Protein AF-A0A1I7UGW9-F1 (afdb_monomer_lite)

InterPro domains:
  IPR005020 Protein LIN-8 [PF03353] (40-194)
  IPR005020 Protein LIN-8 [PTHR32020] (13-147)

Radius of gyration: 26.79 Å; chains: 1; bounding box: 65×35×104 Å

Foldseek 3Di:
DDDDPDPDPPLLCPAQDDFAAQADADDLVRLVVPPDADVVCLLDPNLLSNLLLLCLVVLVQVDPDDDPVNVVVLSVSQRSSCSRPVDGHDSVSSNVSVLVVLLVLLVLLLVQVVVCVVPPDDDPPSVSCSVPSNVNSCVSVVVVLCVVDVVSNVVSVPPPVSVVPPDDDDDPPPPPPPPPPPDDDDDDDPPPVPPPPPDPDQLCVVLVPPDDDDPVRVVVSVVSNLVVLCVVFVVCNVVSVVVVVVLVVQLVVDPDPVSNSVSVVVSVVVVVVCCVRVNDDD

Sequence (282 aa):
MIGTIKGEKTEDDRPATPLPPAIHQISLRDYSRYRIPNPEVAKNLKIKKVVLGVMAKYPELWENHNGEEYMKKWREVGLEVYARTGVVVDVPTLRRMFGTAKGAMKQRLKAFLHRQESHNTLPRPGRAFVDWDLYPHFKWSIEHLAKSNPKWWQLVAVNEDDEDCIFEGAVDPGLVIDEEVPEAGYYEEIVEEAQEEEIPPEPWDKLHEDRDFSPEELLEIIRESTIALFQRNPHHAREIQETLCTVFTKIREADSIDDTHKLFGDWIREEEIRERIFGTRR

pLDDT: mean 72.48, std 16.99, range [32.78, 95.19]

Secondary structure (DSSP, 8-state):
----------TT--PPPPPPP------HHHHTT-----HHHHH-HHHHHHHHHHHTT-GGGTS---SHHHHHHHHHHHHHHHHHHS----HHHHHHHHHHHHHHHHHHHHHHHHHHHTS-S---THHHHTT-TTHHHHHHHHHHHHHH-TTHHHHHHS--GGGG---SS---TT------------------------PPPPGGGGGGSSSPPPHHHHHHHHHHHHHHHHHH-GGGHHHHHHHHHHHHHHHHH-SSHHHHHHHHHHHHH-HHHHHHHH----

Organism: NCBI:txid1561998

Structure (mmCIF, N/CA/C/O backbone):
data_AF-A0A1I7UGW9-F1
#
_entry.id   AF-A0A1I7UGW9-F1
#
loop_
_atom_site.group_PDB
_atom_site.id
_atom_site.type_symbol
_atom_site.label_atom_id
_atom_site.label_alt_id
_atom_site.label_comp_id
_atom_site.label_asym_id
_atom_site.label_entity_id
_atom_site.label_seq_id
_atom_site.pdbx_PDB_ins_code
_atom_site.Cartn_x
_atom_site.Cartn_y
_atom_site.Cartn_z
_atom_site.occupancy
_atom_site.B_iso_or_equiv
_atom_site.auth_seq_id
_atom_site.auth_comp_id
_atom_site.auth_asym_id
_atom_site.auth_atom_id
_atom_site.pdbx_PDB_model_num
ATOM 1 N N . MET A 1 1 ? 3.671 10.967 -54.296 1.00 35.97 1 MET A N 1
ATOM 2 C CA . MET A 1 1 ? 3.305 9.733 -53.569 1.00 35.97 1 MET A CA 1
ATOM 3 C C . MET A 1 1 ? 3.745 9.914 -52.128 1.00 35.97 1 MET A C 1
ATOM 5 O O . MET A 1 1 ? 4.941 9.932 -51.878 1.00 35.97 1 MET A O 1
ATOM 9 N N . ILE A 1 2 ? 2.809 10.176 -51.216 1.00 34.81 2 ILE A N 1
ATOM 10 C CA . ILE A 1 2 ? 3.099 10.337 -49.785 1.00 34.81 2 ILE A CA 1
ATOM 11 C C . ILE A 1 2 ? 3.012 8.938 -49.180 1.00 34.81 2 ILE A C 1
ATOM 13 O O . ILE A 1 2 ? 1.935 8.347 -49.145 1.00 34.81 2 ILE A O 1
ATOM 17 N N . GLY A 1 3 ? 4.162 8.380 -48.807 1.00 33.41 3 GLY A N 1
ATOM 18 C CA . GLY A 1 3 ? 4.249 7.063 -48.189 1.00 33.41 3 GLY A CA 1
ATOM 19 C C . GLY A 1 3 ? 3.575 7.079 -46.823 1.00 33.41 3 GLY A C 1
ATOM 20 O O . GLY A 1 3 ? 4.019 7.768 -45.910 1.00 33.41 3 GLY A O 1
ATOM 21 N N . THR A 1 4 ? 2.489 6.323 -46.693 1.00 32.78 4 THR A N 1
ATOM 22 C CA . THR A 1 4 ? 1.849 6.013 -45.417 1.00 32.78 4 THR A CA 1
ATOM 23 C C . THR A 1 4 ? 2.827 5.198 -44.575 1.00 32.78 4 THR A C 1
ATOM 25 O O . THR A 1 4 ? 3.017 4.006 -44.815 1.00 32.78 4 THR A O 1
ATOM 28 N N . ILE A 1 5 ? 3.462 5.839 -43.593 1.00 38.31 5 ILE A N 1
ATOM 29 C CA . ILE A 1 5 ? 4.215 5.150 -42.545 1.00 38.31 5 ILE A CA 1
ATOM 30 C C . ILE A 1 5 ? 3.175 4.386 -41.720 1.00 38.31 5 ILE A C 1
ATOM 32 O O . ILE A 1 5 ? 2.451 4.967 -40.913 1.00 38.31 5 ILE A O 1
ATOM 36 N N . LYS A 1 6 ? 3.033 3.085 -41.991 1.00 40.75 6 LYS A N 1
ATOM 37 C CA . LYS A 1 6 ? 2.279 2.174 -41.129 1.00 40.75 6 LYS A CA 1
ATOM 38 C C . LYS A 1 6 ? 2.943 2.217 -39.758 1.00 40.75 6 LYS A C 1
ATOM 40 O O . LYS A 1 6 ? 4.098 1.827 -39.635 1.00 40.75 6 LYS A O 1
ATOM 45 N N . GLY A 1 7 ? 2.211 2.717 -38.764 1.00 39.00 7 GLY A N 1
ATOM 46 C CA . GLY A 1 7 ? 2.609 2.651 -37.366 1.00 39.00 7 GLY A CA 1
ATOM 47 C C . GLY A 1 7 ? 2.887 1.201 -37.002 1.00 39.00 7 GLY A C 1
ATOM 48 O O . GLY A 1 7 ? 1.979 0.369 -36.974 1.00 39.00 7 GLY A O 1
ATOM 49 N N . GLU A 1 8 ? 4.161 0.902 -36.798 1.00 39.38 8 GLU A N 1
ATOM 50 C CA . GLU A 1 8 ? 4.620 -0.321 -36.168 1.00 39.38 8 GLU A CA 1
ATOM 51 C C . GLU A 1 8 ? 3.908 -0.397 -34.813 1.00 39.38 8 GLU A C 1
ATOM 53 O O . GLU A 1 8 ? 4.069 0.493 -33.975 1.00 39.38 8 GLU A O 1
ATOM 58 N N . LYS A 1 9 ? 3.043 -1.402 -34.620 1.00 43.59 9 LYS A N 1
ATOM 59 C CA . LYS A 1 9 ? 2.490 -1.704 -33.298 1.00 43.59 9 LYS A CA 1
ATOM 60 C C . LYS A 1 9 ? 3.677 -2.081 -32.429 1.00 43.59 9 LYS A C 1
ATOM 62 O O . LYS A 1 9 ? 4.176 -3.198 -32.513 1.00 43.59 9 LYS A O 1
ATOM 67 N N . THR A 1 10 ? 4.152 -1.127 -31.644 1.00 47.88 10 THR A N 1
ATOM 68 C CA . THR A 1 10 ? 5.156 -1.379 -30.627 1.00 47.88 10 THR A CA 1
ATOM 69 C C . THR A 1 10 ? 4.596 -2.432 -29.685 1.00 47.88 10 THR A C 1
ATOM 71 O O . THR A 1 10 ? 3.503 -2.275 -29.147 1.00 47.88 10 THR A O 1
ATOM 74 N N . GLU A 1 11 ? 5.362 -3.497 -29.488 1.00 48.91 11 GLU A N 1
ATOM 75 C CA . GLU A 1 11 ? 5.125 -4.662 -28.618 1.00 48.91 11 GLU A CA 1
ATOM 76 C C . GLU A 1 11 ? 4.855 -4.301 -27.133 1.00 48.91 11 GLU A C 1
ATOM 78 O O . GLU A 1 11 ? 4.604 -5.161 -26.294 1.00 48.91 11 GLU A O 1
ATOM 83 N N . ASP A 1 12 ? 4.851 -3.000 -26.839 1.00 54.97 12 ASP A N 1
ATOM 84 C CA . ASP A 1 12 ? 4.804 -2.335 -25.542 1.00 54.97 12 ASP A CA 1
ATOM 85 C C . ASP A 1 12 ? 3.394 -1.914 -25.077 1.00 54.97 12 ASP A C 1
ATOM 87 O O . ASP A 1 12 ? 3.208 -1.316 -24.015 1.00 54.97 12 ASP A O 1
ATOM 91 N N . ASP A 1 13 ? 2.373 -2.212 -25.880 1.00 61.62 13 ASP A N 1
ATOM 92 C CA . ASP A 1 13 ? 0.978 -1.825 -25.638 1.00 61.62 13 ASP A CA 1
ATOM 93 C C . ASP A 1 13 ? 0.125 -2.992 -25.127 1.00 61.62 13 ASP A C 1
ATOM 95 O O . ASP A 1 13 ? -1.021 -3.169 -25.545 1.00 61.62 13 ASP A O 1
ATOM 99 N N . ARG A 1 14 ? 0.645 -3.808 -24.199 1.00 68.50 14 ARG A N 1
ATOM 100 C CA . ARG A 1 14 ? -0.237 -4.744 -23.485 1.00 68.50 14 ARG A CA 1
ATOM 101 C C . ARG A 1 14 ? -1.238 -3.924 -22.664 1.00 68.50 14 ARG A C 1
ATOM 103 O O . ARG A 1 14 ? -0.818 -3.223 -21.739 1.00 68.50 14 ARG A O 1
ATOM 110 N N . PRO A 1 15 ? -2.546 -3.970 -22.977 1.00 72.19 15 PRO A N 1
ATOM 111 C CA . PRO A 1 15 ? -3.522 -3.232 -22.197 1.00 72.19 15 PRO A CA 1
ATOM 112 C C . PRO A 1 15 ? -3.583 -3.819 -20.787 1.00 72.19 15 PRO A C 1
ATOM 114 O O . PRO A 1 15 ? -3.416 -5.027 -20.593 1.00 72.19 15 PRO A O 1
ATOM 117 N N . ALA A 1 16 ? -3.850 -2.965 -19.798 1.00 78.62 16 ALA A N 1
ATOM 118 C CA . ALA A 1 16 ? -4.147 -3.440 -18.456 1.00 78.62 16 ALA A CA 1
ATOM 119 C C . ALA A 1 16 ? -5.295 -4.448 -18.504 1.00 78.62 16 ALA A C 1
ATOM 121 O O . ALA A 1 16 ? -6.248 -4.286 -19.273 1.00 78.62 16 ALA A O 1
ATOM 122 N N . THR A 1 17 ? -5.198 -5.498 -17.683 1.00 79.81 17 THR A N 1
ATOM 123 C CA . THR A 1 17 ? -6.285 -6.476 -17.593 1.00 79.81 17 THR A CA 1
ATOM 124 C C . THR A 1 17 ? -7.555 -5.724 -17.187 1.00 79.81 17 THR A C 1
ATOM 126 O O . THR A 1 17 ? -7.512 -4.979 -16.200 1.00 79.81 17 THR A O 1
ATOM 129 N N . PRO A 1 18 ? -8.669 -5.867 -17.930 1.00 86.12 18 PRO A N 1
ATOM 130 C CA . PRO A 1 18 ? -9.894 -5.158 -17.606 1.00 86.12 18 PRO A CA 1
ATOM 131 C C . PRO A 1 18 ? -10.351 -5.537 -16.200 1.00 86.12 18 PRO A C 1
ATOM 133 O O . PRO A 1 18 ? -10.291 -6.701 -15.797 1.00 86.12 18 PRO A O 1
ATOM 136 N N . LEU A 1 19 ? -10.798 -4.538 -15.441 1.00 87.25 19 LEU A N 1
ATOM 137 C CA . LEU A 1 19 ? -11.281 -4.770 -14.089 1.00 87.25 19 LEU A CA 1
ATOM 138 C C . LEU A 1 19 ? -12.538 -5.660 -14.123 1.00 87.25 19 LEU A C 1
ATOM 140 O O . LEU A 1 19 ? -13.436 -5.393 -14.928 1.00 87.25 19 LEU A O 1
ATOM 144 N N . PRO A 1 20 ? -12.659 -6.655 -13.223 1.00 88.00 20 PRO A N 1
ATOM 145 C CA . PRO A 1 20 ? -13.883 -7.435 -13.075 1.00 88.00 20 PRO A CA 1
ATOM 146 C C . PRO A 1 20 ? -15.086 -6.524 -12.792 1.00 88.00 20 PRO A C 1
ATOM 148 O O . PRO A 1 20 ? -14.904 -5.462 -12.182 1.00 88.00 20 PRO A O 1
ATOM 151 N N . PRO A 1 21 ? -16.308 -6.901 -13.201 1.00 90.06 21 PRO A N 1
ATOM 152 C CA . PRO A 1 21 ? -17.503 -6.121 -12.900 1.00 90.06 21 PRO A CA 1
ATOM 153 C C . PRO A 1 21 ? -17.732 -6.023 -11.386 1.00 90.06 21 PRO A C 1
ATOM 155 O O . PRO A 1 21 ? -17.448 -6.955 -10.638 1.00 90.06 21 PRO A O 1
ATOM 158 N N . ALA A 1 22 ? -18.256 -4.882 -10.937 1.00 92.12 22 ALA A N 1
ATOM 159 C CA . ALA A 1 22 ? -18.640 -4.685 -9.545 1.00 92.12 22 ALA A CA 1
ATOM 160 C C . ALA A 1 22 ? -19.987 -5.381 -9.286 1.00 92.12 22 ALA A C 1
ATOM 162 O O . ALA A 1 22 ? -21.034 -4.854 -9.655 1.00 92.12 22 ALA A O 1
ATOM 163 N N . ILE A 1 23 ? -19.949 -6.581 -8.708 1.00 94.19 23 ILE A N 1
ATOM 164 C CA . ILE A 1 23 ? -21.124 -7.438 -8.473 1.00 94.19 23 ILE A CA 1
ATOM 165 C C . ILE A 1 23 ? -21.432 -7.641 -6.986 1.00 94.19 23 ILE A C 1
ATOM 167 O O . ILE A 1 23 ? -22.541 -8.039 -6.636 1.00 94.19 23 ILE A O 1
ATOM 171 N N . HIS A 1 24 ? -20.471 -7.361 -6.107 1.00 92.56 24 HIS A N 1
ATOM 172 C CA . HIS A 1 24 ? -20.634 -7.471 -4.663 1.00 92.56 24 HIS A CA 1
ATOM 173 C C . HIS A 1 24 ? -20.969 -6.108 -4.051 1.00 92.56 24 HIS A C 1
ATOM 175 O O . HIS A 1 24 ? -20.574 -5.062 -4.566 1.00 92.56 24 HIS A O 1
ATOM 181 N N . GLN A 1 25 ? -21.688 -6.114 -2.928 1.00 89.81 25 GLN A N 1
ATOM 182 C CA . GLN A 1 25 ? -22.036 -4.906 -2.184 1.00 89.81 25 GLN A CA 1
ATOM 183 C C . GLN A 1 25 ? -21.714 -5.099 -0.707 1.00 89.81 25 GLN A C 1
ATOM 185 O O . GLN A 1 25 ? -22.036 -6.130 -0.122 1.00 89.81 25 GLN A O 1
ATOM 190 N N . ILE A 1 26 ? -21.086 -4.092 -0.107 1.00 90.06 26 ILE A N 1
ATOM 191 C CA . ILE A 1 26 ? -20.828 -4.027 1.328 1.00 90.06 26 ILE A CA 1
ATOM 192 C C . ILE A 1 26 ? -20.960 -2.577 1.778 1.00 90.06 26 ILE A C 1
ATOM 194 O O . ILE A 1 26 ? -20.568 -1.655 1.060 1.00 90.06 26 ILE A O 1
ATOM 198 N N . SER A 1 27 ? -21.531 -2.358 2.961 1.00 88.81 27 SER A N 1
ATOM 199 C CA . SER A 1 27 ? -21.568 -1.019 3.542 1.00 88.81 27 SER A CA 1
ATOM 200 C C . SER A 1 27 ? -20.183 -0.638 4.078 1.00 88.81 27 SER A C 1
ATOM 202 O O . SER A 1 27 ? -19.427 -1.496 4.537 1.00 88.81 27 SER A O 1
ATOM 204 N N . LEU A 1 28 ? -19.849 0.658 4.100 1.00 85.62 28 LEU A N 1
ATOM 205 C CA . LEU A 1 28 ? -18.601 1.135 4.718 1.00 85.62 28 LEU A CA 1
ATOM 206 C C . LEU A 1 28 ? -18.491 0.709 6.192 1.00 85.62 28 LEU A C 1
ATOM 208 O O . LEU A 1 28 ? -17.400 0.406 6.682 1.00 85.62 28 LEU A O 1
ATOM 212 N N . ARG A 1 29 ? -19.632 0.666 6.892 1.00 86.69 29 ARG A N 1
ATOM 213 C CA . ARG A 1 29 ? -19.722 0.222 8.285 1.00 86.69 29 ARG A CA 1
ATOM 214 C C . ARG A 1 29 ? -19.320 -1.242 8.424 1.00 86.69 29 ARG A C 1
ATOM 216 O O . ARG A 1 29 ? -18.558 -1.563 9.330 1.00 86.69 29 ARG A O 1
ATOM 223 N N . ASP A 1 30 ? -19.810 -2.106 7.540 1.00 87.19 30 ASP A N 1
ATOM 224 C CA . ASP A 1 30 ? -19.499 -3.534 7.580 1.00 87.19 30 ASP A CA 1
ATOM 225 C C . ASP A 1 30 ? -18.069 -3.796 7.124 1.00 87.19 30 ASP A C 1
ATOM 227 O O . ASP A 1 30 ? -17.340 -4.486 7.825 1.00 87.19 30 ASP A O 1
ATOM 231 N N . TYR A 1 31 ? -17.611 -3.146 6.051 1.00 86.50 31 TYR A N 1
ATOM 232 C CA . TYR A 1 31 ? -16.212 -3.191 5.620 1.00 86.50 31 TYR A CA 1
ATOM 233 C C . TYR A 1 31 ? -15.249 -2.819 6.760 1.00 86.50 31 TYR A C 1
ATOM 235 O O . TYR A 1 31 ? -14.278 -3.524 7.012 1.00 86.50 31 TYR A O 1
ATOM 243 N N . SER A 1 32 ? -15.565 -1.771 7.527 1.00 81.81 32 SER A N 1
ATOM 244 C CA . SER A 1 32 ? -14.731 -1.326 8.655 1.00 81.81 32 SER A CA 1
ATOM 245 C C . SER A 1 32 ? -14.672 -2.319 9.823 1.00 81.81 32 SER A C 1
ATOM 247 O O . SER A 1 32 ? -13.768 -2.217 10.653 1.00 81.81 32 SER A O 1
ATOM 249 N N . ARG A 1 33 ? -15.624 -3.259 9.917 1.00 85.25 33 ARG A N 1
ATOM 250 C CA . ARG A 1 33 ? -15.639 -4.327 10.932 1.00 85.25 33 ARG A CA 1
ATOM 251 C C . ARG A 1 33 ? -14.750 -5.506 10.545 1.00 85.25 33 ARG A C 1
ATOM 253 O O . ARG A 1 33 ? -14.253 -6.204 11.424 1.00 85.25 33 ARG A O 1
ATOM 260 N N . TYR A 1 34 ? -14.507 -5.703 9.254 1.00 75.31 34 TYR A N 1
ATOM 261 C CA . TYR A 1 34 ? -13.594 -6.719 8.745 1.00 75.31 34 TYR A CA 1
ATOM 262 C C . TYR A 1 34 ? -12.154 -6.198 8.807 1.00 75.31 34 TYR A C 1
ATOM 264 O O . TYR A 1 34 ? -11.579 -5.752 7.820 1.00 75.31 34 TYR A O 1
ATOM 272 N N . ARG A 1 35 ? -11.581 -6.225 10.014 1.00 66.25 35 ARG A N 1
ATOM 273 C CA . ARG A 1 35 ? -10.189 -5.827 10.284 1.00 66.25 35 ARG A CA 1
ATOM 274 C C . ARG A 1 35 ? -9.203 -6.988 10.334 1.00 66.25 35 ARG A C 1
ATOM 276 O O . ARG A 1 35 ? -8.058 -6.762 10.693 1.00 66.25 35 ARG A O 1
ATOM 283 N N . ILE A 1 36 ? -9.632 -8.212 10.034 1.00 72.69 36 ILE A N 1
ATOM 284 C CA . ILE A 1 36 ? -8.760 -9.383 10.144 1.00 72.69 36 ILE A CA 1
ATOM 285 C C . ILE A 1 36 ? -7.774 -9.344 8.971 1.00 72.69 36 ILE A C 1
ATOM 287 O O . ILE A 1 36 ? -8.209 -9.537 7.832 1.00 72.69 36 ILE A O 1
ATOM 291 N N . PRO A 1 37 ? -6.476 -9.088 9.215 1.00 72.94 37 PRO A N 1
ATOM 292 C CA . PRO A 1 37 ? -5.489 -9.078 8.151 1.00 72.94 37 PRO A CA 1
ATOM 293 C C . PRO A 1 37 ? -5.396 -10.487 7.574 1.00 72.94 37 PRO A C 1
ATOM 295 O O . PRO A 1 37 ? -5.242 -11.459 8.314 1.00 72.94 37 PRO A O 1
ATOM 298 N N . ASN A 1 38 ? -5.491 -10.605 6.253 1.00 80.62 38 ASN A N 1
ATOM 299 C CA . ASN A 1 38 ? -5.273 -11.870 5.569 1.00 80.62 38 ASN A CA 1
ATOM 300 C C . ASN A 1 38 ? -4.001 -11.761 4.713 1.00 80.62 38 ASN A C 1
ATOM 302 O O . ASN A 1 38 ? -4.059 -11.228 3.602 1.00 80.62 38 ASN A O 1
ATOM 306 N N . PRO A 1 39 ? -2.846 -12.249 5.198 1.00 79.25 39 PRO A N 1
ATOM 307 C CA . PRO A 1 39 ? -1.582 -12.118 4.476 1.00 79.25 39 PRO A CA 1
ATOM 308 C C . PRO A 1 39 ? -1.585 -12.868 3.135 1.00 79.25 39 PRO A C 1
ATOM 310 O O . PRO A 1 39 ? -0.885 -12.467 2.208 1.00 79.25 39 PRO A O 1
ATOM 313 N N . GLU A 1 40 ? -2.415 -13.900 2.975 1.00 85.62 40 GLU A N 1
ATOM 314 C CA . GLU A 1 40 ? -2.534 -14.631 1.707 1.00 85.62 40 GLU A CA 1
ATOM 315 C C . GLU A 1 40 ? -3.192 -13.784 0.613 1.00 85.62 40 GLU A C 1
ATOM 317 O O . GLU A 1 40 ? -2.865 -13.902 -0.570 1.00 85.62 40 GLU A O 1
ATOM 322 N N . VAL A 1 41 ? -4.059 -12.844 1.001 1.00 87.69 41 VAL A N 1
ATOM 323 C CA . VAL A 1 41 ? -4.639 -11.876 0.065 1.00 87.69 41 VAL A CA 1
ATOM 324 C C . VAL A 1 41 ? -3.546 -10.986 -0.521 1.00 87.69 41 VAL A C 1
ATOM 326 O O . VAL A 1 41 ? -3.537 -10.771 -1.733 1.00 87.69 41 VAL A O 1
ATOM 329 N N . ALA A 1 42 ? -2.572 -10.568 0.300 1.00 85.19 42 ALA A N 1
ATOM 330 C CA . ALA A 1 42 ? -1.406 -9.787 -0.122 1.00 85.19 42 ALA A CA 1
ATOM 331 C C . ALA A 1 42 ? -0.538 -10.497 -1.167 1.00 85.19 42 ALA A C 1
ATOM 333 O O . ALA A 1 42 ? 0.128 -9.822 -1.945 1.00 85.19 42 ALA A O 1
ATOM 334 N N . LYS A 1 43 ? -0.561 -11.832 -1.233 1.00 87.25 43 LYS A N 1
ATOM 335 C CA . LYS A 1 43 ? 0.206 -12.628 -2.206 1.00 87.25 43 LYS A CA 1
ATOM 336 C C . LYS A 1 43 ? -0.553 -12.864 -3.515 1.00 87.25 43 LYS A C 1
ATOM 338 O O . LYS A 1 43 ? 0.060 -13.142 -4.543 1.00 87.25 43 LYS A O 1
ATOM 343 N N . ASN A 1 44 ? -1.878 -12.714 -3.520 1.00 91.94 44 ASN A N 1
ATOM 344 C CA . ASN A 1 44 ? -2.705 -13.044 -4.676 1.00 91.94 44 ASN A CA 1
ATOM 345 C C . ASN A 1 44 ? -2.553 -12.021 -5.817 1.00 91.94 44 ASN A C 1
ATOM 347 O O . ASN A 1 44 ? -3.076 -10.905 -5.762 1.00 91.94 44 ASN A O 1
ATOM 351 N N . LEU A 1 45 ? -1.901 -12.440 -6.905 1.00 90.00 45 LEU A N 1
ATOM 352 C CA . LEU A 1 45 ? -1.643 -11.600 -8.077 1.00 90.00 45 LEU A CA 1
ATOM 353 C C . LEU A 1 45 ? -2.921 -11.032 -8.717 1.00 90.00 45 LEU A C 1
ATOM 355 O O . LEU A 1 45 ? -2.922 -9.885 -9.163 1.00 90.00 45 LEU A O 1
ATOM 359 N N . LYS A 1 46 ? -4.026 -11.791 -8.745 1.00 91.56 46 LYS A N 1
ATOM 360 C CA . LYS A 1 46 ? -5.299 -11.307 -9.310 1.00 91.56 46 LYS A CA 1
ATOM 361 C C . LYS A 1 46 ? -5.849 -10.145 -8.491 1.00 91.56 46 LYS A C 1
ATOM 363 O O . LYS A 1 46 ? -6.302 -9.159 -9.066 1.00 91.56 46 LYS A O 1
ATOM 368 N N . ILE A 1 47 ? -5.763 -10.238 -7.164 1.00 92.81 47 ILE A N 1
ATOM 369 C CA . ILE A 1 47 ? -6.206 -9.167 -6.267 1.00 92.81 47 ILE A CA 1
ATOM 370 C C . ILE A 1 47 ? -5.289 -7.953 -6.418 1.00 92.81 47 ILE A C 1
ATOM 372 O O . ILE A 1 47 ? -5.801 -6.854 -6.601 1.00 92.81 47 ILE A O 1
ATOM 376 N N . LYS A 1 48 ? -3.961 -8.141 -6.472 1.00 92.56 48 LYS A N 1
ATOM 377 C CA . LYS A 1 48 ? -3.009 -7.045 -6.740 1.00 92.56 48 LYS A CA 1
ATOM 378 C C . LYS A 1 48 ? -3.346 -6.285 -8.029 1.00 92.56 48 LYS A C 1
ATOM 380 O O . LYS A 1 48 ? -3.408 -5.060 -8.010 1.00 92.56 48 LYS A O 1
ATOM 385 N N . LYS A 1 49 ? -3.622 -6.993 -9.134 1.00 92.44 49 LYS A N 1
ATOM 386 C CA . LYS A 1 49 ? -4.024 -6.376 -10.416 1.00 92.44 49 LYS A CA 1
ATOM 387 C C . LYS A 1 49 ? -5.298 -5.537 -10.275 1.00 92.44 49 LYS A C 1
ATOM 389 O O . LYS A 1 49 ? -5.365 -4.430 -10.805 1.00 92.44 49 LYS A O 1
ATOM 394 N N . VAL A 1 50 ? -6.294 -6.033 -9.534 1.00 93.62 50 VAL A N 1
ATOM 395 C CA . VAL A 1 50 ? -7.529 -5.278 -9.267 1.00 93.62 50 VAL A CA 1
ATOM 396 C C . VAL A 1 50 ? -7.254 -4.053 -8.402 1.00 93.62 50 VAL A C 1
ATOM 398 O O . VAL A 1 50 ? -7.708 -2.972 -8.758 1.00 93.62 50 VAL A O 1
ATOM 401 N N . VAL A 1 51 ? -6.490 -4.197 -7.316 1.00 93.56 51 VAL A N 1
ATOM 402 C CA . VAL A 1 51 ? -6.116 -3.087 -6.426 1.00 93.56 51 VAL A CA 1
ATOM 403 C C . VAL A 1 51 ? -5.432 -1.980 -7.222 1.00 93.56 51 VAL A C 1
ATOM 405 O O . VAL A 1 51 ? -5.900 -0.846 -7.206 1.00 93.56 51 VAL A O 1
ATOM 408 N N . LEU A 1 52 ? -4.399 -2.311 -7.997 1.00 91.62 52 LEU A N 1
ATOM 409 C CA . LEU A 1 52 ? -3.665 -1.331 -8.801 1.00 91.62 52 LEU A CA 1
ATOM 410 C C . LEU A 1 52 ? -4.536 -0.704 -9.897 1.00 91.62 52 LEU A C 1
ATOM 412 O O . LEU A 1 52 ? -4.482 0.503 -10.120 1.00 91.62 52 LEU A O 1
ATOM 416 N N . GLY A 1 53 ? -5.385 -1.498 -10.556 1.00 91.25 53 GLY A N 1
ATOM 417 C CA . GLY A 1 53 ? -6.313 -0.976 -11.559 1.00 91.25 53 GLY A CA 1
ATOM 418 C C . GLY A 1 53 ? -7.397 -0.060 -10.976 1.00 91.25 53 GLY A C 1
ATOM 419 O O . GLY A 1 53 ? -7.800 0.894 -11.636 1.00 91.25 53 GLY A O 1
ATOM 420 N N . VAL A 1 54 ? -7.855 -0.309 -9.745 1.00 93.00 54 VAL A N 1
ATOM 421 C CA . VAL A 1 54 ? -8.762 0.595 -9.019 1.00 93.00 54 VAL A CA 1
ATOM 422 C C . VAL A 1 54 ? -8.020 1.868 -8.613 1.00 93.00 54 VAL A C 1
ATOM 424 O O . VAL A 1 54 ? -8.518 2.964 -8.859 1.00 93.00 54 VAL A O 1
ATOM 427 N N . MET A 1 55 ? -6.808 1.741 -8.068 1.00 90.81 55 MET A N 1
ATOM 428 C CA . MET A 1 55 ? -5.980 2.871 -7.635 1.00 90.81 55 MET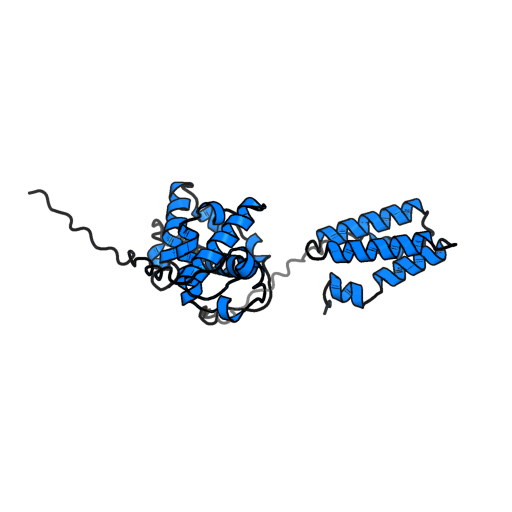 A CA 1
ATOM 429 C C . MET A 1 55 ? -5.615 3.842 -8.759 1.00 90.81 55 MET A C 1
ATOM 431 O O . MET A 1 55 ? -5.429 5.026 -8.496 1.00 90.81 55 MET A O 1
ATOM 435 N N . ALA A 1 56 ? -5.556 3.392 -10.013 1.00 86.31 56 ALA A N 1
ATOM 436 C CA . ALA A 1 56 ? -5.331 4.275 -11.159 1.00 86.31 56 ALA A CA 1
ATOM 437 C C . ALA A 1 56 ? -6.397 5.385 -11.305 1.00 86.31 56 ALA A C 1
ATOM 439 O O . ALA A 1 56 ? -6.161 6.374 -11.993 1.00 86.31 56 ALA A O 1
ATOM 440 N N . LYS A 1 57 ? -7.563 5.246 -10.656 1.00 88.25 57 LYS A N 1
ATOM 441 C CA . LYS A 1 57 ? -8.618 6.275 -10.613 1.00 88.25 57 LYS A CA 1
ATOM 442 C C . LYS A 1 57 ? -8.404 7.345 -9.540 1.00 88.25 57 LYS A C 1
ATOM 444 O O . LYS A 1 57 ? -9.114 8.343 -9.560 1.00 88.25 57 LYS A O 1
ATOM 449 N N . TYR A 1 58 ? -7.469 7.122 -8.620 1.00 88.75 58 TYR A N 1
ATOM 450 C CA . TYR A 1 58 ? -7.217 7.963 -7.450 1.00 88.75 58 TYR A CA 1
ATOM 451 C C . TYR A 1 58 ? -5.772 8.486 -7.510 1.00 88.75 58 TYR A C 1
ATOM 453 O O . TYR A 1 58 ? -4.925 8.004 -6.752 1.00 88.75 58 TYR A O 1
ATOM 461 N N . PRO A 1 59 ? -5.447 9.403 -8.445 1.00 83.38 59 PRO A N 1
ATOM 462 C CA . PRO A 1 59 ? -4.094 9.934 -8.649 1.00 83.38 59 PRO A CA 1
ATOM 463 C C . PRO A 1 59 ? -3.434 10.437 -7.356 1.00 83.38 59 PRO A C 1
ATOM 465 O O . PRO A 1 59 ? -2.253 10.209 -7.127 1.00 83.38 59 PRO A O 1
ATOM 468 N N . GLU A 1 60 ? -4.210 11.022 -6.455 1.00 84.81 60 GLU A N 1
ATOM 469 C CA . GLU A 1 60 ? -3.760 11.522 -5.158 1.00 84.81 60 GLU A CA 1
ATOM 470 C C . GLU A 1 60 ? -3.210 10.444 -4.206 1.00 84.81 60 GLU A C 1
ATOM 472 O O . GLU A 1 60 ? -2.478 10.768 -3.277 1.00 84.81 60 GLU A O 1
ATOM 477 N N . LEU A 1 61 ? -3.552 9.164 -4.405 1.00 87.00 61 LEU A N 1
ATOM 478 C CA . LEU A 1 61 ? -3.023 8.059 -3.597 1.00 87.00 61 LEU A CA 1
ATOM 479 C C . LEU A 1 61 ? -1.621 7.633 -4.044 1.00 87.00 61 LEU A C 1
ATOM 481 O O . LEU A 1 61 ? -0.946 6.890 -3.330 1.00 87.00 61 LEU A O 1
ATOM 485 N N . TRP A 1 62 ? -1.192 8.079 -5.226 1.00 82.81 62 TRP A N 1
ATOM 486 C CA . TRP A 1 62 ? 0.135 7.798 -5.770 1.00 82.81 62 TRP A CA 1
ATOM 487 C C . TRP A 1 62 ? 1.215 8.695 -5.170 1.00 82.81 62 TRP A C 1
ATOM 489 O O . TRP A 1 62 ? 2.393 8.313 -5.138 1.00 82.81 62 TRP A O 1
ATOM 499 N N . GLU A 1 63 ? 0.791 9.854 -4.680 1.00 78.69 63 GLU A N 1
ATOM 500 C CA . GLU A 1 63 ? 1.593 10.818 -3.947 1.00 78.69 63 GLU A CA 1
ATOM 501 C C . GLU A 1 63 ? 1.630 10.447 -2.454 1.00 78.69 63 GLU A C 1
ATOM 503 O O . GLU A 1 63 ? 0.664 9.920 -1.893 1.00 78.69 63 GLU A O 1
ATOM 508 N N . ASN A 1 64 ? 2.772 10.685 -1.804 1.00 66.88 64 ASN A N 1
ATOM 509 C CA . ASN A 1 64 ? 2.960 10.386 -0.385 1.00 66.88 64 ASN A CA 1
ATOM 510 C C . ASN A 1 64 ? 2.252 11.457 0.462 1.00 66.88 64 ASN A C 1
ATOM 512 O O . ASN A 1 64 ? 2.878 12.400 0.937 1.00 66.88 64 ASN A O 1
ATOM 516 N N . HIS A 1 65 ? 0.938 11.309 0.640 1.00 72.56 65 HIS A N 1
ATOM 517 C CA . HIS A 1 65 ? 0.134 12.159 1.519 1.00 72.56 65 HIS A CA 1
ATOM 518 C C . HIS A 1 65 ? -0.250 11.423 2.799 1.00 72.56 65 HIS A C 1
ATOM 520 O O . HIS A 1 65 ? -0.562 10.235 2.783 1.00 72.56 65 HIS A O 1
ATOM 526 N N . ASN A 1 66 ? -0.285 12.156 3.909 1.00 70.25 66 ASN A N 1
ATOM 527 C CA . ASN A 1 66 ? -0.799 11.681 5.190 1.00 70.25 66 ASN A CA 1
ATOM 528 C C . ASN A 1 66 ? -2.002 12.546 5.591 1.00 70.25 66 ASN A C 1
ATOM 530 O O . ASN A 1 66 ? -1.976 13.762 5.428 1.00 70.25 66 ASN A O 1
ATOM 534 N N . GLY A 1 67 ? -3.071 11.930 6.103 1.00 79.69 67 GLY A N 1
ATOM 535 C CA . GLY A 1 67 ? -4.251 12.662 6.573 1.00 79.69 67 GLY A CA 1
ATOM 536 C C . GLY A 1 67 ? -5.545 11.851 6.562 1.00 79.69 67 GLY A C 1
ATOM 537 O O . GLY A 1 67 ? -5.612 10.733 6.048 1.00 79.69 67 GLY A O 1
ATOM 538 N N . GLU A 1 68 ? -6.606 12.427 7.128 1.00 83.12 68 GLU A N 1
ATOM 539 C CA . GLU A 1 68 ? -7.916 11.771 7.206 1.00 83.12 68 GLU A CA 1
ATOM 540 C C . GLU A 1 68 ? -8.562 11.589 5.824 1.00 83.12 68 GLU A C 1
ATOM 542 O O . GLU A 1 68 ? -9.108 10.521 5.530 1.00 83.12 68 GLU A O 1
ATOM 547 N N . GLU A 1 69 ? -8.448 12.590 4.946 1.00 84.69 69 GLU A N 1
ATOM 548 C CA . GLU A 1 69 ? -8.950 12.512 3.571 1.00 84.69 69 GLU A CA 1
ATOM 549 C C . GLU A 1 69 ? -8.231 11.411 2.776 1.00 84.69 69 GLU A C 1
ATOM 551 O O . GLU A 1 69 ? -8.868 10.614 2.086 1.00 84.69 69 GLU A O 1
ATOM 556 N N . TYR A 1 70 ? -6.915 11.289 2.960 1.00 87.44 70 TYR A N 1
ATOM 557 C CA . TYR A 1 70 ? -6.109 10.219 2.377 1.00 87.44 70 TYR A CA 1
ATOM 558 C C . TYR A 1 70 ? -6.594 8.833 2.833 1.00 87.44 70 TYR A C 1
ATOM 560 O O . TYR A 1 70 ? -6.841 7.941 2.019 1.00 8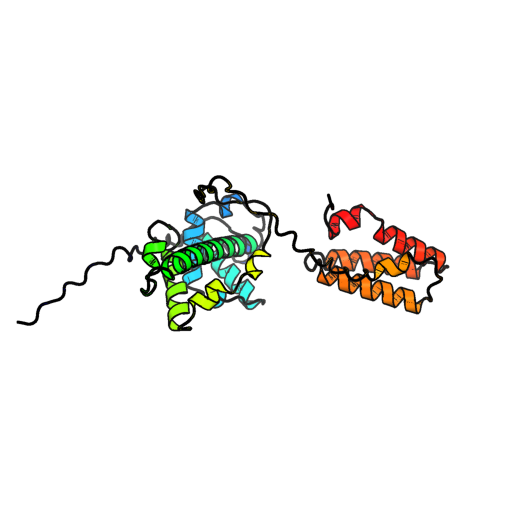7.44 70 TYR A O 1
ATOM 568 N N . MET A 1 71 ? -6.845 8.658 4.135 1.00 88.75 71 MET A N 1
ATOM 569 C CA . MET A 1 71 ? -7.384 7.403 4.677 1.00 88.75 71 MET A CA 1
ATOM 570 C C . MET A 1 71 ? -8.814 7.112 4.203 1.00 88.75 71 MET A C 1
ATOM 572 O O . MET A 1 71 ? -9.193 5.948 4.053 1.00 88.75 71 MET A O 1
ATOM 576 N N . LYS A 1 72 ? -9.627 8.143 3.946 1.00 90.31 72 LYS A N 1
ATOM 577 C CA . LYS A 1 72 ? -10.961 7.980 3.354 1.00 90.31 72 LYS A CA 1
ATOM 578 C C . LYS A 1 72 ? -10.871 7.391 1.946 1.00 90.31 72 LYS A C 1
ATOM 580 O O . LYS A 1 72 ? -11.564 6.413 1.677 1.00 90.31 72 LYS A O 1
ATOM 585 N N . LYS A 1 73 ? -9.968 7.897 1.110 1.00 92.50 73 LYS A N 1
ATOM 586 C CA . LYS A 1 73 ? -9.756 7.403 -0.259 1.00 92.50 73 LYS A CA 1
ATOM 587 C C . LYS A 1 73 ? -9.263 5.959 -0.284 1.00 92.50 73 LYS A C 1
ATOM 589 O O . LYS A 1 73 ? -9.770 5.147 -1.050 1.00 92.50 73 LYS A O 1
ATOM 594 N N . TRP A 1 74 ? -8.385 5.577 0.643 1.00 93.19 74 TRP A N 1
ATOM 595 C CA . TRP A 1 74 ? -8.012 4.168 0.811 1.00 93.19 74 TRP A CA 1
ATOM 596 C C . TRP A 1 74 ? -9.191 3.255 1.162 1.00 93.19 74 TRP A C 1
ATOM 598 O O . TRP A 1 74 ? -9.251 2.115 0.699 1.00 93.19 74 TRP A O 1
ATOM 608 N N . ARG A 1 75 ? -10.147 3.733 1.967 1.00 92.88 75 ARG A N 1
ATOM 609 C CA . ARG A 1 75 ? -11.371 2.969 2.258 1.00 92.88 75 ARG A CA 1
ATOM 610 C C . ARG A 1 75 ? -12.266 2.846 1.027 1.00 92.88 75 ARG A C 1
ATOM 612 O O . ARG A 1 75 ? -12.826 1.778 0.813 1.00 92.88 75 ARG A O 1
ATOM 619 N N . GLU A 1 76 ? -12.370 3.894 0.215 1.00 94.25 76 GLU A N 1
ATOM 620 C CA . GLU A 1 76 ? -13.105 3.862 -1.058 1.00 94.25 76 GLU A CA 1
ATOM 621 C C . GLU A 1 76 ? -12.489 2.849 -2.036 1.00 94.25 76 GLU A C 1
ATOM 623 O O . GLU A 1 76 ? -13.216 2.028 -2.600 1.00 94.25 76 GLU A O 1
ATOM 628 N N . VAL A 1 77 ? -11.154 2.803 -2.135 1.00 94.81 77 VAL A N 1
ATOM 629 C CA . VAL A 1 77 ? -10.434 1.762 -2.891 1.00 94.81 77 VAL A CA 1
ATOM 630 C C . VAL A 1 77 ? -10.794 0.369 -2.380 1.00 94.81 77 VAL A C 1
ATOM 632 O O . VAL A 1 77 ? -11.140 -0.503 -3.173 1.00 94.81 77 VAL A O 1
ATOM 635 N N . GLY A 1 78 ? -10.758 0.149 -1.066 1.00 94.31 78 GLY A N 1
ATOM 636 C CA . GLY A 1 78 ? -11.093 -1.149 -0.482 1.00 94.31 78 GLY A CA 1
ATOM 637 C C . GLY A 1 78 ? -12.532 -1.597 -0.737 1.00 94.31 78 GLY A C 1
ATOM 638 O O . GLY A 1 78 ? -12.767 -2.765 -1.050 1.00 94.31 78 GLY A O 1
ATOM 639 N N . LEU A 1 79 ? -13.490 -0.666 -0.690 1.00 94.50 79 LEU A N 1
ATOM 640 C CA . LEU A 1 79 ? -14.881 -0.933 -1.064 1.00 94.50 79 LEU A CA 1
ATOM 641 C C . LEU A 1 79 ? -15.011 -1.323 -2.537 1.00 94.50 79 LEU A C 1
ATOM 643 O O . LEU A 1 79 ? -15.723 -2.273 -2.858 1.00 94.50 79 LEU A O 1
ATOM 647 N N . GLU A 1 80 ? -14.319 -0.623 -3.436 1.00 95.19 80 GLU A N 1
ATOM 648 C CA . GLU A 1 80 ? -14.368 -0.934 -4.864 1.00 95.19 80 GLU A CA 1
ATOM 649 C C . GLU A 1 80 ? -13.673 -2.269 -5.186 1.00 95.19 80 GLU A C 1
ATOM 651 O O . GLU A 1 80 ? -14.168 -3.046 -6.006 1.00 95.19 80 GLU A O 1
ATOM 656 N N . VAL A 1 81 ? -12.570 -2.588 -4.504 1.00 94.94 81 VAL A N 1
ATOM 657 C CA . VAL A 1 81 ? -11.900 -3.893 -4.603 1.00 94.94 81 VAL A CA 1
ATOM 658 C C . VAL A 1 81 ? -12.832 -5.007 -4.134 1.00 94.94 81 VAL A C 1
ATOM 660 O O . VAL A 1 81 ? -12.982 -6.006 -4.845 1.00 94.94 81 VAL A O 1
ATOM 663 N N . TYR A 1 82 ? -13.520 -4.828 -3.003 1.00 94.62 82 TYR A N 1
ATOM 664 C CA . TYR A 1 82 ? -14.525 -5.782 -2.538 1.00 94.62 82 TYR A CA 1
ATOM 665 C C . TYR A 1 82 ? -15.652 -5.939 -3.557 1.00 94.62 82 TYR A C 1
ATOM 667 O O . TYR A 1 82 ? -15.996 -7.060 -3.923 1.00 94.62 82 TYR A O 1
ATOM 675 N N . ALA A 1 83 ? -16.187 -4.833 -4.080 1.00 94.31 83 ALA A N 1
ATOM 676 C CA . ALA A 1 83 ? -17.281 -4.868 -5.044 1.00 94.31 83 ALA A CA 1
ATOM 677 C C . ALA A 1 83 ? -16.945 -5.725 -6.277 1.00 94.31 83 ALA A C 1
ATOM 679 O O . ALA A 1 83 ? -17.820 -6.389 -6.832 1.00 94.31 83 ALA A O 1
ATOM 680 N N . ARG A 1 84 ? -15.672 -5.750 -6.686 1.00 94.44 84 ARG A N 1
ATOM 681 C CA . ARG A 1 84 ? -15.183 -6.489 -7.861 1.00 94.44 84 ARG A CA 1
ATOM 682 C C . ARG A 1 84 ? -14.711 -7.912 -7.570 1.00 94.44 84 ARG A C 1
ATOM 684 O O . ARG A 1 84 ? -14.707 -8.733 -8.481 1.00 94.44 84 ARG A O 1
ATOM 691 N N . THR A 1 85 ? -14.263 -8.201 -6.350 1.00 93.81 85 THR A N 1
ATOM 692 C CA . THR A 1 85 ? -13.593 -9.477 -6.021 1.00 93.81 85 THR A CA 1
ATOM 693 C C . THR A 1 85 ? -14.324 -10.315 -4.980 1.00 93.81 85 THR A C 1
ATOM 695 O O . THR A 1 85 ? -14.038 -11.502 -4.855 1.00 93.81 85 THR A O 1
ATOM 698 N N . GLY A 1 86 ? -15.219 -9.706 -4.200 1.00 92.75 86 GLY A N 1
ATOM 699 C CA . GLY A 1 86 ? -15.852 -10.313 -3.030 1.00 92.75 86 GLY A CA 1
ATOM 700 C C . GLY A 1 86 ? -14.895 -10.509 -1.852 1.00 92.75 86 GLY A C 1
ATOM 701 O O . GLY A 1 86 ? -15.298 -11.040 -0.819 1.00 92.75 86 GLY A O 1
ATOM 702 N N . VAL A 1 87 ? -13.635 -10.085 -1.986 1.00 92.56 87 VAL A N 1
ATOM 703 C CA . VAL A 1 87 ? -12.599 -10.232 -0.965 1.00 92.56 87 VAL A CA 1
ATOM 704 C C . VAL A 1 87 ? -12.439 -8.913 -0.230 1.00 92.56 87 VAL A C 1
ATOM 706 O O . VAL A 1 87 ? -12.233 -7.865 -0.843 1.00 92.56 87 VAL A O 1
ATOM 709 N N . VAL A 1 88 ? -12.532 -8.962 1.097 1.00 92.00 88 VAL A N 1
ATOM 710 C CA . VAL A 1 88 ? -12.210 -7.802 1.926 1.00 92.00 88 VAL A CA 1
ATOM 711 C C . VAL A 1 88 ? -10.697 -7.705 2.055 1.00 92.00 88 VAL A C 1
ATOM 713 O O . VAL A 1 88 ? -10.041 -8.667 2.451 1.00 92.00 88 VAL A O 1
ATOM 716 N N . VAL A 1 89 ? -10.157 -6.536 1.727 1.00 92.06 89 VAL A N 1
ATOM 717 C CA . VAL A 1 89 ? -8.743 -6.205 1.905 1.00 92.06 89 VAL A CA 1
ATOM 718 C C . VAL A 1 89 ? -8.687 -4.980 2.791 1.00 92.06 89 VAL A C 1
ATOM 720 O O . VAL A 1 89 ? -9.234 -3.953 2.414 1.00 92.06 89 VAL A O 1
ATOM 723 N N . ASP A 1 90 ? -8.074 -5.073 3.963 1.00 91.56 90 ASP A N 1
ATOM 724 C CA . ASP A 1 90 ? -7.965 -3.948 4.884 1.00 91.56 90 ASP A CA 1
ATOM 725 C C . ASP A 1 90 ? -6.999 -2.871 4.358 1.00 91.56 90 ASP A C 1
ATOM 727 O O . ASP A 1 90 ? -6.106 -3.131 3.550 1.00 91.56 90 ASP A O 1
ATOM 731 N N . VAL A 1 91 ? -7.175 -1.631 4.827 1.00 91.50 91 VAL A N 1
ATOM 732 C CA . VAL A 1 91 ? -6.369 -0.479 4.382 1.00 91.50 91 VAL A CA 1
ATOM 733 C C . VAL A 1 91 ? -4.858 -0.694 4.568 1.00 91.50 91 VAL A C 1
ATOM 735 O O . VAL A 1 91 ? -4.123 -0.409 3.621 1.00 91.50 91 VAL A O 1
ATOM 738 N N . PRO A 1 92 ? -4.362 -1.204 5.713 1.00 90.12 92 PRO A N 1
ATOM 739 C CA . PRO A 1 92 ? -2.949 -1.555 5.859 1.00 90.12 92 PRO A CA 1
ATOM 740 C C . PRO A 1 92 ? -2.443 -2.505 4.765 1.00 90.12 92 PRO A C 1
ATOM 742 O O . PRO A 1 92 ? -1.408 -2.237 4.154 1.00 90.12 92 PRO A O 1
ATOM 745 N N . THR A 1 93 ? -3.192 -3.567 4.454 1.00 90.94 93 THR A N 1
ATOM 746 C CA . THR A 1 93 ? -2.823 -4.513 3.391 1.00 90.94 93 THR A CA 1
ATOM 747 C C . THR A 1 93 ? -2.861 -3.874 2.004 1.00 90.94 93 THR A C 1
ATOM 749 O O . THR A 1 93 ? -1.951 -4.110 1.212 1.00 90.94 93 THR A O 1
ATOM 752 N N . LEU A 1 94 ? -3.852 -3.027 1.704 1.00 92.81 94 LEU A N 1
ATOM 753 C CA . LEU A 1 94 ? -3.909 -2.276 0.441 1.00 92.81 94 LEU A CA 1
ATOM 754 C C . LEU A 1 94 ? -2.675 -1.382 0.263 1.00 92.81 94 LEU A C 1
ATOM 756 O O . LEU A 1 94 ? -2.033 -1.414 -0.789 1.00 92.81 94 LEU A O 1
ATOM 760 N N . ARG A 1 95 ? -2.311 -0.632 1.311 1.00 91.19 95 ARG A N 1
ATOM 761 C CA . ARG A 1 95 ? -1.115 0.221 1.320 1.00 91.19 95 ARG A CA 1
ATOM 762 C C . ARG A 1 95 ? 0.152 -0.597 1.120 1.00 91.19 95 ARG A C 1
ATOM 764 O O . ARG A 1 95 ? 0.995 -0.205 0.320 1.00 91.19 95 ARG A O 1
ATOM 771 N N . ARG A 1 96 ? 0.260 -1.751 1.785 1.00 89.31 96 ARG A N 1
ATOM 772 C CA . ARG A 1 96 ? 1.391 -2.672 1.625 1.00 89.31 96 ARG A CA 1
ATOM 773 C C . ARG A 1 96 ? 1.488 -3.202 0.197 1.00 89.31 96 ARG A C 1
ATOM 775 O O . ARG A 1 96 ? 2.544 -3.090 -0.410 1.00 89.31 96 ARG A O 1
ATOM 782 N N . MET A 1 97 ? 0.394 -3.720 -0.368 1.00 91.75 97 MET A N 1
ATOM 783 C CA . MET A 1 97 ? 0.363 -4.204 -1.755 1.00 91.75 97 MET A CA 1
ATOM 784 C C . MET A 1 97 ? 0.831 -3.129 -2.737 1.00 91.75 97 MET A C 1
ATOM 786 O O . MET A 1 97 ? 1.614 -3.420 -3.641 1.00 91.75 97 MET A O 1
ATOM 790 N N . PHE A 1 98 ? 0.350 -1.898 -2.555 1.00 91.19 98 PHE A N 1
ATOM 791 C CA . PHE A 1 98 ? 0.749 -0.771 -3.381 1.00 91.19 98 PHE A CA 1
ATOM 792 C C . PHE A 1 98 ? 2.224 -0.416 -3.194 1.00 91.19 98 PHE A C 1
ATOM 794 O O . PHE A 1 98 ? 2.938 -0.308 -4.186 1.00 91.19 98 PHE A O 1
ATOM 801 N N . GLY A 1 99 ? 2.686 -0.290 -1.948 1.00 89.06 99 GLY A N 1
ATOM 802 C CA . GLY A 1 99 ? 4.075 0.015 -1.608 1.00 89.06 99 GLY A CA 1
ATOM 803 C C . GLY A 1 99 ? 5.047 -1.004 -2.196 1.00 89.06 99 GLY A C 1
ATOM 804 O O . GLY A 1 99 ? 5.947 -0.622 -2.935 1.00 89.06 99 GLY A O 1
ATOM 805 N N . THR A 1 100 ? 4.805 -2.301 -1.984 1.00 89.50 100 THR A N 1
ATOM 806 C CA . THR A 1 100 ? 5.632 -3.380 -2.546 1.00 89.50 100 THR A CA 1
ATOM 807 C C . THR A 1 100 ? 5.638 -3.354 -4.074 1.00 89.50 100 THR A C 1
ATOM 809 O O . THR A 1 100 ? 6.692 -3.471 -4.694 1.00 89.50 100 THR A O 1
ATOM 812 N N . ALA A 1 101 ? 4.477 -3.171 -4.712 1.00 89.06 101 ALA A N 1
ATOM 813 C CA . ALA A 1 101 ? 4.404 -3.119 -6.170 1.00 89.06 101 ALA A CA 1
ATOM 814 C C . ALA A 1 101 ? 5.103 -1.870 -6.742 1.00 89.06 101 ALA A C 1
ATOM 816 O O . ALA A 1 101 ? 5.811 -1.966 -7.744 1.00 89.06 101 ALA A O 1
ATOM 817 N N . LYS A 1 102 ? 4.958 -0.714 -6.083 1.00 86.94 102 LYS A N 1
ATOM 818 C CA . LYS A 1 102 ? 5.651 0.535 -6.426 1.00 86.94 102 LYS A CA 1
ATOM 819 C C . LYS A 1 102 ? 7.164 0.388 -6.232 1.00 86.94 102 LYS A C 1
ATOM 821 O O . LYS A 1 102 ? 7.907 0.786 -7.120 1.00 86.94 102 LYS A O 1
ATOM 826 N N . GLY A 1 103 ? 7.624 -0.224 -5.140 1.00 86.38 103 GLY A N 1
ATOM 827 C CA . GLY A 1 103 ? 9.040 -0.510 -4.881 1.00 86.38 103 GLY A CA 1
ATOM 828 C C . GLY A 1 103 ? 9.656 -1.416 -5.948 1.00 86.38 103 GLY A C 1
ATOM 829 O O . GLY A 1 103 ? 10.648 -1.045 -6.571 1.00 86.38 103 GLY A O 1
ATOM 830 N N . ALA A 1 104 ? 8.997 -2.534 -6.271 1.00 86.69 104 ALA A N 1
ATOM 831 C CA . ALA A 1 104 ? 9.438 -3.438 -7.336 1.00 86.69 104 ALA A CA 1
ATOM 832 C C . ALA A 1 104 ? 9.514 -2.742 -8.709 1.00 86.69 104 ALA A C 1
ATOM 834 O O . ALA A 1 104 ? 10.448 -2.978 -9.478 1.00 86.69 104 ALA A O 1
ATOM 835 N N . MET A 1 105 ? 8.565 -1.846 -9.017 1.00 86.31 105 MET A N 1
ATOM 836 C CA . MET A 1 105 ? 8.638 -0.999 -10.212 1.00 86.31 105 MET A CA 1
ATOM 837 C C . MET A 1 105 ? 9.889 -0.118 -10.197 1.00 86.31 105 MET A C 1
ATOM 839 O O . MET A 1 105 ? 10.602 -0.068 -11.200 1.00 86.31 105 MET A O 1
ATOM 843 N N . LYS A 1 106 ? 10.135 0.596 -9.087 1.00 83.19 106 LYS A N 1
ATOM 844 C CA . LYS A 1 106 ? 11.276 1.508 -8.941 1.00 83.19 106 LYS A CA 1
ATOM 845 C C . LYS A 1 106 ? 12.597 0.757 -9.115 1.00 83.19 106 LYS A C 1
ATOM 847 O O . LYS A 1 106 ? 13.424 1.193 -9.907 1.00 83.19 106 LYS A O 1
ATOM 852 N N . GLN A 1 107 ? 12.763 -0.391 -8.455 1.00 84.38 107 GLN A N 1
ATOM 853 C CA . GLN A 1 107 ? 13.972 -1.216 -8.550 1.00 84.38 107 GLN A CA 1
ATOM 854 C C . GLN A 1 107 ? 14.218 -1.712 -9.980 1.00 84.38 107 GLN A C 1
ATOM 856 O O . GLN A 1 107 ? 15.312 -1.542 -10.516 1.00 84.38 107 GLN A O 1
ATOM 861 N N . ARG A 1 108 ? 13.187 -2.245 -10.651 1.00 84.50 108 ARG A N 1
ATOM 862 C CA . ARG A 1 108 ? 13.293 -2.654 -12.064 1.00 84.50 108 ARG A CA 1
ATOM 863 C C . ARG A 1 108 ? 13.630 -1.480 -12.979 1.00 84.50 108 ARG A C 1
ATOM 865 O O . ARG A 1 108 ? 14.426 -1.636 -13.902 1.00 84.50 108 ARG A O 1
ATOM 872 N N . LEU A 1 109 ? 13.060 -0.302 -12.718 1.00 79.88 109 LEU A N 1
ATOM 873 C CA . LEU A 1 109 ? 13.399 0.905 -13.464 1.00 79.88 109 LEU A CA 1
ATOM 874 C C . LEU A 1 109 ? 14.854 1.328 -13.222 1.00 79.88 109 LEU A C 1
ATOM 876 O O . LEU A 1 109 ? 15.542 1.631 -14.190 1.00 79.88 109 LEU A O 1
ATOM 880 N N . LYS A 1 110 ? 15.333 1.318 -11.970 1.00 80.00 110 LYS A N 1
ATOM 881 C CA . LYS A 1 110 ? 16.727 1.636 -11.606 1.00 80.00 110 LYS A CA 1
ATOM 882 C C . LYS A 1 110 ? 17.692 0.692 -12.325 1.00 80.00 110 LYS A C 1
ATOM 884 O O . LYS A 1 110 ? 18.600 1.159 -13.004 1.00 80.00 110 LYS A O 1
ATOM 889 N N . ALA A 1 111 ? 17.423 -0.615 -12.288 1.00 81.75 111 ALA A N 1
ATOM 890 C CA . ALA A 1 111 ? 18.208 -1.622 -13.003 1.00 81.75 111 ALA A CA 1
ATOM 891 C C . ALA A 1 111 ? 18.217 -1.388 -14.524 1.00 81.75 111 ALA A C 1
ATOM 893 O O . ALA A 1 111 ? 19.255 -1.516 -15.172 1.00 81.75 111 ALA A O 1
ATOM 894 N N . PHE A 1 112 ? 17.074 -1.012 -15.104 1.00 78.44 112 PHE A N 1
ATOM 895 C CA . PHE A 1 112 ? 16.992 -0.680 -16.524 1.00 78.44 112 PHE A CA 1
ATOM 896 C C . PHE A 1 112 ? 17.794 0.572 -16.885 1.00 78.44 112 PHE A C 1
ATOM 898 O O . PHE A 1 112 ? 18.534 0.549 -17.863 1.00 78.44 112 PHE A O 1
ATOM 905 N N . LEU A 1 113 ? 17.671 1.643 -16.097 1.00 75.94 113 LEU A N 1
ATOM 906 C CA . LEU A 1 113 ? 18.394 2.895 -16.319 1.00 75.94 113 LEU A CA 1
ATOM 907 C C . LEU A 1 113 ? 19.906 2.693 -16.200 1.00 75.94 113 LEU A C 1
ATOM 909 O O . LEU A 1 113 ? 20.641 3.135 -17.077 1.00 75.94 113 LEU A O 1
ATOM 913 N N . HIS A 1 114 ? 20.358 1.944 -15.193 1.00 75.44 114 HIS A N 1
ATOM 914 C CA . HIS A 1 114 ? 21.775 1.635 -15.008 1.00 75.44 114 HIS A CA 1
ATOM 915 C C . HIS A 1 114 ? 22.360 0.854 -16.198 1.00 75.44 114 HIS A C 1
ATOM 917 O O . HIS A 1 114 ? 23.448 1.153 -16.681 1.00 75.44 114 HIS A O 1
ATOM 923 N N . ARG A 1 115 ? 21.593 -0.093 -16.760 1.00 73.25 115 ARG A N 1
ATOM 924 C CA . ARG A 1 115 ? 21.963 -0.816 -17.991 1.00 73.25 115 ARG A CA 1
ATOM 925 C C . ARG A 1 115 ? 21.919 0.045 -19.254 1.00 73.25 115 ARG A C 1
ATOM 927 O O . ARG A 1 115 ? 22.407 -0.399 -20.288 1.00 73.25 115 ARG A 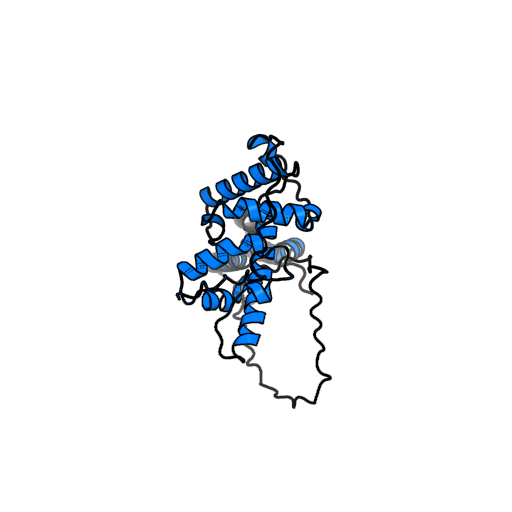O 1
ATOM 934 N N . GLN A 1 116 ? 21.286 1.214 -19.210 1.00 68.38 116 GLN A N 1
ATOM 935 C CA . GLN A 1 116 ? 21.119 2.083 -20.369 1.00 68.38 116 GLN A CA 1
ATOM 936 C C . GLN A 1 116 ? 22.076 3.278 -20.371 1.00 68.38 116 GLN A C 1
ATOM 938 O O . GLN A 1 116 ? 22.402 3.772 -21.443 1.00 68.38 116 GLN A O 1
ATOM 943 N N . GLU A 1 117 ? 22.591 3.721 -19.224 1.00 58.62 117 GLU A N 1
ATOM 944 C CA . GLU A 1 117 ? 23.663 4.730 -19.175 1.00 58.62 117 GLU A CA 1
ATOM 945 C C . GLU A 1 117 ? 24.923 4.283 -19.944 1.00 58.62 117 GLU A C 1
ATOM 947 O O . GLU A 1 117 ? 25.649 5.112 -20.489 1.00 58.62 117 GLU A O 1
ATOM 952 N N . SER A 1 118 ? 25.124 2.974 -20.109 1.00 55.38 118 SER A N 1
ATOM 953 C CA . SER A 1 118 ? 26.144 2.384 -20.987 1.00 55.38 118 SER A CA 1
ATOM 954 C C . SER A 1 118 ? 25.807 2.448 -22.490 1.00 55.38 118 SER A C 1
ATOM 956 O O . SER A 1 118 ? 26.697 2.323 -23.332 1.00 55.38 118 SER A O 1
ATOM 958 N N . HIS A 1 119 ? 24.546 2.696 -22.856 1.00 49.88 119 HIS A N 1
ATOM 959 C CA . HIS A 1 119 ? 24.036 2.766 -24.226 1.00 49.88 119 HIS A CA 1
ATOM 960 C C . HIS A 1 119 ? 23.190 4.030 -24.429 1.00 49.88 119 HIS A C 1
ATOM 962 O O . HIS A 1 119 ? 21.975 3.989 -24.270 1.00 49.88 119 HIS A O 1
ATOM 968 N N . ASN A 1 120 ? 23.845 5.119 -24.844 1.00 47.81 120 ASN A N 1
ATOM 969 C CA . ASN A 1 120 ? 23.407 6.512 -25.089 1.00 47.81 120 ASN A CA 1
ATOM 970 C C . ASN A 1 120 ? 22.052 6.747 -25.836 1.00 47.81 120 ASN A C 1
ATOM 972 O O . ASN A 1 120 ? 21.961 7.518 -26.790 1.00 47.81 120 ASN A O 1
ATOM 976 N N . THR A 1 121 ? 20.978 6.078 -25.428 1.00 54.84 121 THR A N 1
ATOM 977 C CA . THR A 1 121 ? 19.631 6.091 -26.007 1.00 54.84 121 THR A CA 1
ATOM 978 C C . THR A 1 121 ? 18.617 6.381 -24.911 1.00 54.84 121 THR A C 1
ATOM 980 O O . THR A 1 121 ? 18.785 5.956 -23.776 1.00 54.84 121 THR A O 1
ATOM 983 N N . LEU A 1 122 ? 17.549 7.110 -25.244 1.00 54.47 122 LEU A N 1
ATOM 984 C CA . LEU A 1 122 ? 16.495 7.434 -24.283 1.00 54.47 122 LEU A CA 1
ATOM 985 C C . LEU A 1 122 ? 15.769 6.162 -23.803 1.00 54.47 122 LEU A C 1
ATOM 987 O O . LEU A 1 122 ? 15.464 5.291 -24.628 1.00 54.47 122 LEU A O 1
ATOM 991 N N . PRO A 1 123 ? 15.450 6.043 -22.503 1.00 57.56 123 PRO A N 1
ATOM 992 C CA . PRO A 1 123 ? 14.717 4.905 -21.966 1.00 57.56 123 PRO A CA 1
ATOM 993 C C . PRO A 1 123 ? 13.340 4.813 -22.605 1.00 57.56 123 PRO A C 1
ATOM 995 O O . PRO A 1 123 ? 12.524 5.725 -22.487 1.00 57.56 123 PRO A O 1
ATOM 998 N N . ARG A 1 124 ? 13.064 3.684 -23.267 1.00 64.25 124 ARG A N 1
ATOM 999 C CA . ARG A 1 124 ? 11.691 3.217 -23.477 1.00 64.25 124 ARG A CA 1
ATOM 1000 C C . ARG A 1 124 ? 11.395 2.229 -22.357 1.00 64.25 124 ARG A C 1
ATOM 1002 O O . ARG A 1 124 ? 11.862 1.095 -22.447 1.00 64.25 124 ARG A O 1
ATOM 1009 N N . PRO A 1 125 ? 10.674 2.649 -21.302 1.00 61.97 125 PRO A N 1
ATOM 1010 C CA . PRO A 1 125 ? 10.523 1.844 -20.099 1.00 61.97 125 PRO A CA 1
ATOM 1011 C C . PRO A 1 125 ? 9.916 0.484 -20.406 1.00 61.97 125 PRO A C 1
ATOM 1013 O O . PRO A 1 125 ? 10.329 -0.509 -19.827 1.00 61.97 125 PRO A O 1
ATOM 1016 N N . GLY A 1 126 ? 8.970 0.413 -21.338 1.00 64.19 126 GLY A N 1
ATOM 1017 C CA . GLY A 1 126 ? 8.163 -0.782 -21.466 1.00 64.19 126 GLY A CA 1
ATOM 1018 C C . GLY A 1 126 ? 8.927 -2.034 -21.927 1.00 64.19 126 GLY A C 1
ATOM 1019 O O . GLY A 1 126 ? 8.592 -3.118 -21.458 1.00 64.19 126 GLY A O 1
ATOM 1020 N N . ARG A 1 127 ? 10.074 -1.908 -22.626 1.00 66.81 127 ARG A N 1
ATOM 1021 C CA . ARG A 1 127 ? 10.993 -3.047 -22.864 1.00 66.81 127 ARG A CA 1
ATOM 1022 C C . ARG A 1 127 ? 11.508 -3.694 -21.573 1.00 66.81 127 ARG A C 1
ATOM 1024 O O . ARG A 1 127 ? 11.667 -4.907 -21.528 1.00 66.81 127 ARG A O 1
ATOM 1031 N N . ALA A 1 128 ? 11.741 -2.905 -20.526 1.00 66.44 128 ALA A N 1
ATOM 1032 C CA . ALA A 1 128 ? 12.183 -3.393 -19.218 1.00 66.44 128 ALA A CA 1
ATOM 1033 C C . ALA A 1 128 ? 11.081 -4.122 -18.440 1.00 66.44 128 ALA A C 1
ATOM 1035 O O . ALA A 1 128 ? 11.345 -4.805 -17.451 1.00 66.44 128 ALA A O 1
ATOM 1036 N N . PHE A 1 129 ? 9.832 -3.938 -18.861 1.00 73.56 129 PHE A N 1
ATOM 1037 C CA . PHE A 1 129 ? 8.656 -4.377 -18.130 1.00 73.56 129 PHE A CA 1
ATOM 1038 C C . PHE A 1 129 ? 7.759 -5.320 -18.931 1.00 73.56 129 PHE A C 1
ATOM 1040 O O . PHE A 1 129 ? 6.669 -5.648 -18.465 1.00 73.56 129 PHE A O 1
ATOM 1047 N N . VAL A 1 130 ? 8.220 -5.791 -20.094 1.00 73.44 130 VAL A N 1
ATOM 1048 C CA . VAL A 1 130 ? 7.483 -6.719 -20.966 1.00 73.44 130 VAL A CA 1
ATOM 1049 C C . VAL A 1 130 ? 7.004 -7.936 -20.176 1.00 73.44 130 VAL A C 1
ATOM 1051 O O . VAL A 1 130 ? 5.849 -8.330 -20.300 1.00 73.44 130 VAL A O 1
ATOM 1054 N N . ASP A 1 131 ? 7.833 -8.473 -19.287 1.00 80.31 131 ASP A N 1
ATOM 1055 C CA . ASP A 1 131 ? 7.493 -9.673 -18.513 1.00 80.31 131 ASP A CA 1
ATOM 1056 C C . ASP A 1 131 ? 6.830 -9.364 -17.167 1.00 80.31 131 ASP A C 1
ATOM 1058 O O . ASP A 1 131 ? 6.530 -10.266 -16.385 1.00 80.31 131 ASP A O 1
ATOM 1062 N N . TRP A 1 132 ? 6.582 -8.086 -16.863 1.00 84.44 132 TRP A N 1
ATOM 1063 C CA . TRP A 1 132 ? 5.991 -7.700 -15.592 1.00 84.44 132 TRP A CA 1
ATOM 1064 C C . TRP A 1 132 ? 4.478 -7.528 -15.685 1.00 84.44 132 TRP A C 1
ATOM 1066 O O . TRP A 1 132 ? 3.953 -6.505 -16.119 1.00 84.44 132 TRP A O 1
ATOM 1076 N N . ASP A 1 133 ? 3.766 -8.520 -15.163 1.00 86.06 133 ASP A N 1
ATOM 1077 C CA . ASP A 1 133 ? 2.304 -8.605 -15.154 1.00 86.06 133 ASP A CA 1
ATOM 1078 C C . ASP A 1 133 ? 1.570 -7.407 -14.523 1.00 86.06 133 ASP A C 1
ATOM 1080 O O . ASP A 1 133 ? 0.388 -7.187 -14.803 1.00 86.06 133 ASP A O 1
ATOM 1084 N N . LEU A 1 134 ? 2.239 -6.649 -13.650 1.00 86.69 134 LEU A N 1
ATOM 1085 C CA . LEU A 1 134 ? 1.673 -5.466 -12.999 1.00 86.69 134 LEU A CA 1
ATOM 1086 C C . LEU A 1 134 ? 1.962 -4.169 -13.762 1.00 86.69 134 LEU A C 1
ATOM 1088 O O . LEU A 1 134 ? 1.268 -3.178 -13.541 1.00 86.69 134 LEU A O 1
ATOM 1092 N N . TYR A 1 135 ? 2.927 -4.165 -14.685 1.00 86.38 135 TYR A N 1
ATOM 1093 C CA . TYR A 1 135 ? 3.353 -2.966 -15.406 1.00 86.38 135 TYR A CA 1
ATOM 1094 C C . TYR A 1 135 ? 2.225 -2.212 -16.114 1.00 86.38 135 TYR A C 1
ATOM 1096 O O . TYR A 1 135 ? 2.162 -0.988 -15.965 1.00 86.38 135 TYR A O 1
ATOM 1104 N N . PRO A 1 136 ? 1.275 -2.876 -16.806 1.00 86.94 136 PRO A N 1
ATOM 1105 C CA . PRO A 1 136 ? 0.175 -2.162 -17.450 1.00 86.94 136 PRO A CA 1
ATOM 1106 C C . PRO A 1 136 ? -0.654 -1.308 -16.480 1.00 86.94 136 PRO A C 1
ATOM 1108 O O . PRO A 1 136 ? -1.231 -0.301 -16.882 1.00 86.94 136 PRO A O 1
ATOM 1111 N N . HIS A 1 137 ? -0.690 -1.682 -15.196 1.00 86.38 137 HIS A N 1
ATOM 1112 C CA . HIS A 1 137 ? -1.392 -0.943 -14.146 1.00 86.38 137 HIS A CA 1
ATOM 1113 C C . HIS A 1 137 ? -0.577 0.241 -13.594 1.00 86.38 137 HIS A C 1
ATOM 1115 O O . HIS A 1 137 ? -1.149 1.149 -12.998 1.00 86.38 137 HIS A O 1
ATOM 1121 N N . PHE A 1 138 ? 0.738 0.265 -13.828 1.00 84.44 138 PHE A N 1
ATOM 1122 C CA . PHE A 1 138 ? 1.640 1.366 -13.475 1.00 84.44 138 PHE A CA 1
ATOM 1123 C C . PHE A 1 138 ? 1.914 2.329 -14.634 1.00 84.44 138 PHE A C 1
ATOM 1125 O O . PHE A 1 138 ? 2.349 3.454 -14.383 1.00 84.44 138 PHE A O 1
ATOM 1132 N N . LYS A 1 139 ? 1.628 1.934 -15.882 1.00 82.94 139 LYS A N 1
ATOM 1133 C CA . LYS A 1 139 ? 1.876 2.738 -17.091 1.00 82.94 139 LYS A CA 1
ATOM 1134 C C . LYS A 1 139 ? 1.354 4.168 -16.962 1.00 82.94 139 LYS A C 1
ATOM 1136 O O . LYS A 1 139 ? 2.111 5.108 -17.181 1.00 82.94 139 LYS A O 1
ATOM 1141 N N . TRP A 1 140 ? 0.107 4.330 -16.513 1.00 80.25 140 TRP A N 1
ATOM 1142 C CA . TRP A 1 140 ? -0.483 5.654 -16.294 1.00 80.25 140 TRP A CA 1
ATOM 1143 C C . TRP A 1 140 ? 0.346 6.502 -15.320 1.00 80.25 140 TRP A C 1
ATOM 1145 O O . TRP A 1 140 ? 0.614 7.663 -15.605 1.00 80.25 140 TRP A O 1
ATOM 1155 N N . SER A 1 141 ? 0.800 5.921 -14.205 1.00 76.56 141 SER A N 1
ATOM 1156 C CA . SER A 1 141 ? 1.570 6.644 -13.187 1.00 76.56 141 SER A CA 1
ATOM 1157 C C . SER A 1 141 ? 2.940 7.083 -13.703 1.00 76.56 141 SER A C 1
ATOM 1159 O O . SER A 1 141 ? 3.351 8.216 -13.475 1.00 76.56 141 SER A O 1
ATOM 1161 N N . ILE A 1 142 ? 3.612 6.221 -14.471 1.00 78.00 142 ILE A N 1
ATOM 1162 C CA . ILE A 1 142 ? 4.905 6.520 -15.090 1.00 78.00 142 ILE A CA 1
ATOM 1163 C C . ILE A 1 142 ? 4.738 7.629 -16.128 1.00 78.00 142 ILE A C 1
ATOM 1165 O O . ILE A 1 142 ? 5.501 8.589 -16.132 1.00 78.00 142 ILE A O 1
ATOM 1169 N N . GLU A 1 143 ? 3.721 7.533 -16.986 1.00 78.12 143 GLU A N 1
ATOM 1170 C CA . GLU A 1 143 ? 3.428 8.562 -17.985 1.00 78.12 143 GLU A CA 1
ATOM 1171 C C . GLU A 1 143 ? 3.033 9.892 -17.340 1.00 78.12 143 GLU A C 1
ATOM 1173 O O . GLU A 1 143 ? 3.409 10.956 -17.832 1.00 78.12 143 GLU A O 1
ATOM 1178 N N . HIS A 1 144 ? 2.275 9.843 -16.245 1.00 74.75 144 HIS A N 1
ATOM 1179 C CA . HIS A 1 144 ? 1.888 11.021 -15.484 1.00 74.75 144 HIS A CA 1
ATOM 1180 C C . HIS A 1 144 ? 3.116 11.695 -14.858 1.00 74.75 144 HIS A C 1
ATOM 1182 O O . HIS A 1 144 ? 3.319 12.891 -15.056 1.00 74.75 144 HIS A O 1
ATOM 1188 N N . LEU A 1 145 ? 3.991 10.925 -14.201 1.00 71.31 145 LEU A N 1
ATOM 1189 C CA . LEU A 1 145 ? 5.261 11.417 -13.659 1.00 71.31 145 LEU A CA 1
ATOM 1190 C C . LEU A 1 145 ? 6.164 11.988 -14.756 1.00 71.31 145 LEU A C 1
ATOM 1192 O O . LEU A 1 145 ? 6.730 13.063 -14.578 1.00 71.31 145 LEU A O 1
ATOM 1196 N N . ALA A 1 146 ? 6.248 11.318 -15.907 1.00 74.00 146 ALA A N 1
ATOM 1197 C CA . ALA A 1 146 ? 7.056 11.761 -17.036 1.00 74.00 146 ALA A CA 1
ATOM 1198 C C . ALA A 1 146 ? 6.566 13.070 -17.662 1.00 74.00 146 ALA A C 1
ATOM 1200 O O . ALA A 1 146 ? 7.380 13.879 -18.106 1.00 74.00 146 ALA A O 1
ATOM 1201 N N . LYS A 1 147 ? 5.248 13.298 -17.684 1.00 75.69 147 LYS A N 1
ATOM 1202 C CA . LYS A 1 147 ? 4.658 14.565 -18.142 1.00 75.69 147 LYS A CA 1
ATOM 1203 C C . LYS A 1 147 ? 4.901 15.696 -17.150 1.00 75.69 147 LYS A C 1
ATOM 1205 O O . LYS A 1 147 ? 5.199 16.809 -17.571 1.00 75.69 147 LYS A O 1
ATOM 1210 N N . SER A 1 148 ? 4.765 15.414 -15.856 1.00 75.44 148 SER A N 1
ATOM 1211 C CA . SER A 1 148 ? 4.874 16.421 -14.798 1.00 75.44 148 SER A CA 1
ATOM 1212 C C . SER A 1 148 ? 6.323 16.778 -14.457 1.00 75.44 148 SER A C 1
ATOM 1214 O O . SER A 1 148 ? 6.583 17.896 -14.017 1.00 75.44 148 SER A O 1
ATOM 1216 N N . ASN A 1 149 ? 7.279 15.867 -14.670 1.00 71.94 149 ASN A N 1
ATOM 1217 C CA . ASN A 1 149 ? 8.693 16.118 -14.417 1.00 71.94 149 ASN A CA 1
ATOM 1218 C C . ASN A 1 149 ? 9.585 15.523 -15.528 1.00 71.94 149 ASN A C 1
ATOM 1220 O O . ASN A 1 149 ? 9.716 14.302 -15.633 1.00 71.94 149 ASN A O 1
ATOM 1224 N N . PRO A 1 150 ? 10.288 16.357 -16.317 1.00 71.06 150 PRO A N 1
ATOM 1225 C CA . PRO A 1 150 ? 11.168 15.884 -17.381 1.00 71.06 150 PRO A CA 1
ATOM 1226 C C . PRO A 1 150 ? 12.424 15.168 -16.874 1.00 71.06 150 PRO A C 1
ATOM 1228 O O . PRO A 1 150 ? 13.166 14.670 -17.700 1.00 71.06 150 PRO A O 1
ATOM 1231 N N . LYS A 1 151 ? 12.677 15.107 -15.560 1.00 71.19 151 LYS A N 1
ATOM 1232 C CA . LYS A 1 151 ? 13.710 14.284 -14.910 1.00 71.19 151 LYS A CA 1
ATOM 1233 C C . LYS A 1 151 ? 13.103 13.309 -13.894 1.00 71.19 151 LYS A C 1
ATOM 1235 O O . LYS A 1 151 ? 13.750 12.949 -12.914 1.00 71.19 151 LYS A O 1
ATOM 1240 N N . TRP A 1 152 ? 11.858 12.876 -14.097 1.00 73.38 152 TRP A N 1
ATOM 1241 C CA . TRP A 1 152 ? 11.150 11.959 -13.192 1.00 73.38 152 TRP A CA 1
ATOM 1242 C C . TRP A 1 152 ? 11.948 10.691 -12.847 1.00 73.38 152 TRP A C 1
ATOM 1244 O O . TRP A 1 152 ? 11.827 10.180 -11.740 1.00 73.38 152 TRP A O 1
ATOM 1254 N N . TRP A 1 153 ? 12.803 10.207 -13.754 1.00 69.19 153 TRP A N 1
ATOM 1255 C CA . TRP A 1 153 ? 13.682 9.065 -13.501 1.00 69.19 153 TRP A CA 1
ATOM 1256 C C . TRP A 1 153 ? 14.700 9.330 -12.385 1.00 69.19 153 TRP A C 1
ATOM 1258 O O . TRP A 1 153 ? 15.012 8.416 -11.632 1.00 69.19 153 TRP A O 1
ATOM 1268 N N . GLN A 1 154 ? 15.161 10.575 -12.218 1.00 67.62 154 GLN A N 1
ATOM 1269 C CA . GLN A 1 154 ? 16.026 10.965 -11.100 1.00 67.62 154 GLN A CA 1
ATOM 1270 C C . GLN A 1 154 ? 15.249 10.946 -9.780 1.00 67.62 154 GLN A C 1
ATOM 1272 O O . GLN A 1 154 ? 15.770 10.484 -8.776 1.00 67.62 154 GLN A O 1
ATOM 1277 N N . LEU A 1 155 ? 13.972 11.346 -9.783 1.00 64.88 155 LEU A N 1
ATOM 1278 C CA . LEU A 1 155 ? 13.115 11.228 -8.594 1.00 64.88 155 LEU A CA 1
ATOM 1279 C C . LEU A 1 155 ? 12.845 9.771 -8.202 1.00 64.88 155 LEU A C 1
ATOM 1281 O O . LEU A 1 155 ? 12.632 9.466 -7.030 1.00 64.88 155 LEU A O 1
ATOM 1285 N N . VAL A 1 156 ? 12.824 8.865 -9.180 1.00 64.06 156 VAL A N 1
ATOM 1286 C CA . VAL A 1 156 ? 12.704 7.429 -8.913 1.00 64.06 156 VAL A CA 1
ATOM 1287 C C . VAL A 1 156 ? 14.028 6.842 -8.413 1.00 64.06 156 VAL A C 1
ATOM 1289 O O . VAL A 1 156 ? 13.990 5.957 -7.565 1.00 64.06 156 VAL A O 1
ATOM 1292 N N . ALA A 1 157 ? 15.169 7.344 -8.893 1.00 59.06 157 ALA A N 1
ATOM 1293 C CA . ALA A 1 157 ? 16.500 6.846 -8.543 1.00 59.06 157 ALA A CA 1
ATOM 1294 C C . ALA A 1 157 ? 17.032 7.335 -7.182 1.00 59.06 157 ALA A C 1
ATOM 1296 O O . ALA A 1 157 ? 17.782 6.597 -6.556 1.00 59.06 157 ALA A O 1
ATOM 1297 N N . VAL A 1 158 ? 16.653 8.541 -6.737 1.00 58.69 158 VAL A N 1
ATOM 1298 C CA . VAL A 1 158 ? 17.235 9.222 -5.555 1.00 58.69 158 VAL A CA 1
ATOM 1299 C C . VAL A 1 158 ? 16.507 8.912 -4.236 1.00 58.69 158 VAL A C 1
ATOM 1301 O O . VAL A 1 158 ? 17.028 9.205 -3.170 1.00 58.69 158 VAL A O 1
ATOM 1304 N N . ASN A 1 159 ? 15.321 8.294 -4.264 1.00 54.19 159 ASN A N 1
ATOM 1305 C CA . ASN A 1 159 ? 14.646 7.869 -3.028 1.00 54.19 159 ASN A CA 1
ATOM 1306 C C . ASN A 1 159 ? 15.223 6.528 -2.544 1.00 54.19 159 ASN A C 1
ATOM 1308 O O . ASN A 1 159 ? 14.580 5.491 -2.713 1.00 54.19 159 ASN A O 1
ATOM 1312 N N . GLU A 1 160 ? 16.448 6.561 -2.021 1.00 50.34 160 GLU A N 1
ATOM 1313 C CA . GLU A 1 160 ? 17.133 5.409 -1.414 1.00 50.34 160 GLU A CA 1
ATOM 1314 C C . GLU A 1 160 ? 16.612 5.120 0.011 1.00 50.34 160 GLU A C 1
ATOM 1316 O O . GLU A 1 160 ? 16.611 3.969 0.428 1.00 50.34 160 GLU A O 1
ATOM 1321 N N . ASP A 1 161 ? 15.987 6.102 0.673 1.00 50.53 161 ASP A N 1
ATOM 1322 C CA . ASP A 1 161 ? 15.468 5.967 2.049 1.00 50.53 161 ASP A CA 1
ATOM 1323 C C . ASP A 1 161 ? 14.068 5.318 2.157 1.00 50.53 161 ASP A C 1
ATOM 1325 O O . ASP A 1 161 ? 13.538 5.134 3.250 1.00 50.53 161 ASP A O 1
ATOM 1329 N N . ASP A 1 162 ? 13.428 4.939 1.042 1.00 50.91 162 ASP A N 1
ATOM 1330 C CA . ASP A 1 162 ? 12.168 4.171 1.105 1.00 50.91 162 ASP A CA 1
ATOM 1331 C C . ASP A 1 162 ? 12.415 2.683 1.483 1.00 50.91 162 ASP A C 1
ATOM 1333 O O . ASP A 1 162 ? 11.450 1.930 1.663 1.00 50.91 162 ASP A O 1
ATOM 1337 N N . GLU A 1 163 ? 13.678 2.243 1.596 1.00 46.53 163 GLU A N 1
ATOM 1338 C CA . GLU A 1 163 ? 14.048 0.892 2.054 1.00 46.53 163 GLU A CA 1
ATOM 1339 C C . GLU A 1 163 ? 13.914 0.696 3.575 1.00 46.53 163 GLU A C 1
ATOM 1341 O O . GLU A 1 163 ? 13.805 -0.445 4.021 1.00 46.53 163 GLU A O 1
ATOM 1346 N N . ASP A 1 164 ? 13.729 1.767 4.358 1.00 45.81 164 ASP A N 1
ATOM 1347 C CA . ASP A 1 164 ? 13.419 1.675 5.796 1.00 45.81 164 ASP A CA 1
ATOM 1348 C C . ASP A 1 164 ? 11.984 1.203 6.088 1.00 45.81 164 ASP A C 1
ATOM 1350 O O . ASP A 1 164 ? 11.594 0.989 7.237 1.00 45.81 164 ASP A O 1
ATOM 1354 N N . CYS A 1 165 ? 11.185 0.914 5.057 1.00 43.00 165 CYS A N 1
ATOM 1355 C CA . CYS A 1 165 ? 10.044 0.011 5.206 1.00 43.00 165 CYS A CA 1
ATOM 1356 C C . CYS A 1 165 ? 10.506 -1.460 5.272 1.00 43.00 165 CYS A C 1
ATOM 1358 O O . CYS A 1 165 ? 9.940 -2.324 4.594 1.00 43.00 165 CYS A O 1
ATOM 1360 N N . ILE A 1 166 ? 11.494 -1.767 6.122 1.00 36.88 166 ILE A N 1
ATOM 1361 C CA . ILE A 1 166 ? 11.723 -3.119 6.627 1.00 36.88 166 ILE A CA 1
ATOM 1362 C C . ILE A 1 166 ? 10.489 -3.471 7.459 1.00 36.88 166 ILE A C 1
ATOM 1364 O O . ILE A 1 166 ? 10.342 -3.084 8.614 1.00 36.88 166 ILE A O 1
ATOM 1368 N N . PHE A 1 167 ? 9.558 -4.204 6.856 1.00 40.94 167 PHE A N 1
ATOM 1369 C CA . PHE A 1 167 ? 8.607 -4.994 7.621 1.00 40.94 167 PHE A CA 1
ATOM 1370 C C . PHE A 1 167 ? 8.821 -6.449 7.234 1.00 40.94 167 PHE A C 1
ATOM 1372 O O . PHE A 1 167 ? 8.539 -6.855 6.104 1.00 40.94 167 PHE A O 1
ATOM 1379 N N . GLU A 1 168 ? 9.399 -7.193 8.173 1.00 40.22 168 GLU A N 1
ATOM 1380 C CA . GLU A 1 168 ? 9.837 -8.575 8.031 1.00 40.22 168 GLU A CA 1
ATOM 1381 C C . GLU A 1 168 ? 8.788 -9.462 7.340 1.00 40.22 168 GLU A C 1
ATOM 1383 O O . GLU A 1 168 ? 7.626 -9.549 7.746 1.00 40.22 168 GLU A O 1
ATOM 1388 N N . GLY A 1 169 ? 9.239 -10.180 6.307 1.00 37.56 169 GLY A N 1
ATOM 1389 C CA . GLY A 1 169 ? 8.632 -11.450 5.916 1.00 37.56 169 GLY A CA 1
ATOM 1390 C C . GLY A 1 169 ? 7.676 -11.432 4.724 1.00 37.56 169 GLY A C 1
ATOM 1391 O O . GLY A 1 169 ? 6.526 -11.842 4.860 1.00 37.56 169 GLY A O 1
ATOM 1392 N N . ALA A 1 170 ? 8.153 -11.067 3.530 1.00 38.22 170 ALA A N 1
ATOM 1393 C CA . ALA A 1 170 ? 7.746 -11.736 2.284 1.00 38.22 170 ALA A CA 1
ATOM 1394 C C . ALA A 1 170 ? 8.656 -11.321 1.116 1.00 38.22 170 ALA A C 1
ATOM 1396 O O . ALA A 1 170 ? 8.353 -10.377 0.389 1.00 38.22 170 ALA A O 1
ATOM 1397 N N . VAL A 1 171 ? 9.749 -12.059 0.912 1.00 40.97 171 VAL A N 1
ATOM 1398 C CA . VAL A 1 171 ? 10.484 -12.038 -0.361 1.00 40.97 171 VAL A CA 1
ATOM 1399 C C . VAL A 1 171 ? 9.563 -12.625 -1.437 1.00 40.97 171 VAL A C 1
ATOM 1401 O O . VAL A 1 171 ? 8.952 -13.674 -1.221 1.00 40.97 171 VAL A O 1
ATOM 1404 N N . ASP A 1 172 ? 9.406 -11.933 -2.568 1.00 41.94 172 ASP A N 1
ATOM 1405 C CA . ASP A 1 172 ? 8.653 -12.437 -3.720 1.00 41.94 172 ASP A CA 1
ATOM 1406 C C . ASP A 1 172 ? 9.424 -13.624 -4.333 1.00 41.94 172 ASP A C 1
ATOM 1408 O O . ASP A 1 172 ? 10.523 -13.417 -4.849 1.00 41.94 172 ASP A O 1
ATOM 1412 N N . PRO A 1 173 ? 8.895 -14.864 -4.305 1.00 43.84 173 PRO A N 1
ATOM 1413 C CA . PRO A 1 173 ? 9.602 -16.038 -4.824 1.00 43.84 173 PRO A CA 1
ATOM 1414 C C . PRO A 1 173 ? 9.813 -16.000 -6.348 1.00 43.84 173 PRO A C 1
ATOM 1416 O O . PRO A 1 173 ? 10.489 -16.871 -6.888 1.00 43.84 173 PRO A O 1
ATOM 1419 N N . GLY A 1 174 ? 9.234 -15.021 -7.056 1.00 40.75 174 GLY A N 1
ATOM 1420 C CA . GLY A 1 174 ? 9.452 -14.801 -8.487 1.00 40.75 174 GLY A CA 1
ATOM 1421 C C . GLY A 1 174 ? 10.626 -13.879 -8.832 1.00 40.75 174 GLY A C 1
ATOM 1422 O O . GLY A 1 174 ? 10.894 -13.683 -10.017 1.00 40.75 174 GLY A O 1
ATOM 1423 N N . LEU A 1 175 ? 11.311 -13.291 -7.845 1.00 42.69 175 LEU A N 1
ATOM 1424 C CA . LEU A 1 175 ? 12.506 -12.476 -8.066 1.00 42.69 175 LEU A CA 1
ATOM 1425 C C . LEU A 1 175 ? 13.762 -13.334 -7.857 1.00 42.69 175 LEU A C 1
ATOM 1427 O O . LEU A 1 175 ? 14.521 -13.135 -6.915 1.00 42.69 175 LEU A O 1
ATOM 1431 N N . VAL A 1 176 ? 13.969 -14.319 -8.733 1.00 39.81 176 VAL A N 1
ATOM 1432 C CA . VAL A 1 176 ? 15.293 -14.934 -8.877 1.00 39.81 176 VAL A CA 1
ATOM 1433 C C . VAL A 1 176 ? 16.143 -13.903 -9.608 1.00 39.81 176 VAL A C 1
ATOM 1435 O O . VAL A 1 176 ? 16.049 -13.744 -10.825 1.00 39.81 176 VAL A O 1
ATOM 1438 N N . ILE A 1 177 ? 16.884 -13.104 -8.849 1.00 39.72 177 ILE A N 1
ATOM 1439 C CA . ILE A 1 177 ? 18.021 -12.390 -9.407 1.00 39.72 177 ILE A CA 1
ATOM 1440 C C . ILE A 1 177 ? 19.064 -13.487 -9.599 1.00 39.72 177 ILE A C 1
ATOM 1442 O O . ILE A 1 177 ? 19.650 -13.949 -8.624 1.00 39.72 177 ILE A O 1
ATOM 1446 N N . ASP A 1 178 ? 19.227 -13.967 -10.833 1.00 37.56 178 ASP A N 1
ATOM 1447 C CA . ASP A 1 178 ? 20.402 -14.751 -11.217 1.00 37.56 178 ASP A CA 1
ATOM 1448 C C . ASP A 1 178 ? 21.616 -13.809 -11.149 1.00 37.56 178 ASP A C 1
ATOM 1450 O O . ASP A 1 178 ? 22.101 -13.291 -12.154 1.00 37.56 178 ASP A O 1
ATOM 1454 N N . GLU A 1 179 ? 22.056 -13.498 -9.933 1.00 44.16 179 GLU A N 1
ATOM 1455 C CA . GLU A 1 179 ? 23.397 -12.999 -9.687 1.00 44.16 179 GLU A CA 1
ATOM 1456 C C . GLU A 1 179 ? 24.317 -14.215 -9.761 1.00 44.16 179 GLU A C 1
ATOM 1458 O O . GLU A 1 179 ? 24.568 -14.913 -8.778 1.00 44.16 179 GLU A O 1
ATOM 1463 N N . GLU A 1 180 ? 24.825 -14.481 -10.965 1.00 41.75 180 GLU A N 1
ATOM 1464 C CA . GLU A 1 180 ? 26.157 -15.062 -11.093 1.00 41.75 180 GLU A CA 1
ATOM 1465 C C . GLU A 1 180 ? 27.123 -14.088 -10.414 1.00 41.75 180 GLU A C 1
ATOM 1467 O O . GLU A 1 180 ? 27.646 -13.162 -11.032 1.00 41.75 180 GLU A O 1
ATOM 1472 N N . VAL A 1 181 ? 27.292 -14.261 -9.103 1.00 42.16 181 VAL A N 1
ATOM 1473 C CA . VAL A 1 181 ? 28.356 -13.631 -8.330 1.00 42.16 181 VAL A CA 1
ATOM 1474 C C . VAL A 1 181 ? 29.663 -14.086 -8.980 1.00 42.16 181 VAL A C 1
ATOM 1476 O O . VAL A 1 181 ? 29.950 -15.288 -8.959 1.00 42.16 181 VAL A O 1
ATOM 1479 N N . PRO A 1 182 ? 30.445 -13.183 -9.599 1.00 42.12 182 PRO A N 1
ATOM 1480 C CA . PRO A 1 182 ? 31.723 -13.552 -10.173 1.00 42.12 182 PRO A CA 1
ATOM 1481 C C . PRO A 1 182 ? 32.599 -14.122 -9.063 1.00 42.12 182 PRO A C 1
ATOM 1483 O O . PRO A 1 182 ? 32.748 -13.516 -8.001 1.00 42.12 182 PRO A O 1
ATOM 1486 N N . GLU A 1 183 ? 33.140 -15.308 -9.318 1.00 41.53 183 GLU A N 1
ATOM 1487 C CA . GLU A 1 183 ? 34.074 -16.008 -8.450 1.00 41.53 183 GLU A CA 1
ATOM 1488 C C . GLU A 1 183 ? 35.166 -15.028 -7.997 1.00 41.53 183 GLU A C 1
ATOM 1490 O O . GLU A 1 183 ? 35.844 -14.413 -8.822 1.00 41.53 183 GLU A O 1
ATOM 1495 N N . ALA A 1 184 ? 35.241 -14.816 -6.681 1.00 40.41 184 ALA A N 1
ATOM 1496 C CA . ALA A 1 184 ? 36.009 -13.764 -6.035 1.00 40.41 184 ALA A CA 1
ATOM 1497 C C . ALA A 1 184 ? 37.473 -13.745 -6.506 1.00 40.41 184 ALA A C 1
ATOM 1499 O O . ALA A 1 184 ? 38.324 -14.494 -6.025 1.00 40.41 184 ALA A O 1
ATOM 1500 N N . GLY A 1 185 ? 37.771 -12.842 -7.438 1.00 38.28 185 GLY A N 1
ATOM 1501 C CA . GLY A 1 185 ? 39.122 -12.365 -7.666 1.00 38.28 185 GLY A CA 1
ATOM 1502 C C . GLY A 1 185 ? 39.514 -11.484 -6.488 1.00 38.28 185 GLY A C 1
ATOM 1503 O O . GLY A 1 185 ? 38.842 -10.494 -6.227 1.00 38.28 185 GLY A O 1
ATOM 1504 N N . TYR A 1 186 ? 40.565 -11.898 -5.778 1.00 46.12 186 TYR A N 1
ATOM 1505 C CA . TYR A 1 186 ? 41.347 -11.142 -4.796 1.00 46.12 186 TYR A CA 1
ATOM 1506 C C . TYR A 1 186 ? 41.084 -9.623 -4.825 1.00 46.12 186 TYR A C 1
ATOM 1508 O O . TYR A 1 186 ? 41.647 -8.905 -5.652 1.00 46.12 186 TYR A O 1
ATOM 1516 N N . TYR A 1 187 ? 40.259 -9.137 -3.898 1.00 42.59 187 TYR A N 1
ATOM 1517 C CA . TYR A 1 187 ? 40.289 -7.734 -3.507 1.00 42.59 187 TYR A CA 1
ATOM 1518 C C . TYR A 1 187 ? 41.369 -7.605 -2.438 1.00 42.59 187 TYR A C 1
ATOM 1520 O O . TYR A 1 187 ? 41.295 -8.250 -1.393 1.00 42.59 187 TYR A O 1
ATOM 1528 N N . GLU A 1 188 ? 42.409 -6.830 -2.739 1.00 44.81 188 GLU A N 1
ATOM 1529 C CA . GLU A 1 188 ? 43.336 -6.354 -1.720 1.00 44.81 188 GLU A CA 1
ATOM 1530 C C . GLU A 1 188 ? 42.519 -5.620 -0.651 1.00 44.81 188 GLU A C 1
ATOM 1532 O O . GLU A 1 188 ? 41.735 -4.724 -0.966 1.00 44.81 188 GLU A O 1
ATOM 1537 N N . GLU A 1 189 ? 42.670 -6.060 0.598 1.00 44.03 189 GLU A N 1
ATOM 1538 C CA . GLU A 1 189 ? 42.130 -5.431 1.800 1.00 44.03 189 GLU A CA 1
ATOM 1539 C C . GLU A 1 189 ? 42.533 -3.950 1.824 1.00 44.03 189 GLU A C 1
ATOM 1541 O O . GLU A 1 189 ? 43.619 -3.578 2.270 1.00 44.03 189 GLU A O 1
ATOM 1546 N N . ILE A 1 190 ? 41.643 -3.083 1.348 1.00 46.12 190 ILE A N 1
ATOM 1547 C CA . ILE A 1 190 ? 41.632 -1.692 1.772 1.00 46.12 190 ILE A CA 1
ATOM 1548 C C . ILE A 1 190 ? 40.989 -1.722 3.156 1.00 46.12 190 ILE A C 1
ATOM 1550 O O . ILE A 1 190 ? 39.770 -1.675 3.296 1.00 46.12 190 ILE A O 1
ATOM 1554 N N . VAL A 1 191 ? 41.824 -1.867 4.184 1.00 46.41 191 VAL A N 1
ATOM 1555 C CA . VAL A 1 191 ? 41.445 -1.525 5.555 1.00 46.41 191 VAL A CA 1
ATOM 1556 C C . VAL A 1 191 ? 41.336 -0.002 5.590 1.00 46.41 191 VAL A C 1
ATOM 1558 O O . VAL A 1 191 ? 42.279 0.699 5.949 1.00 46.41 191 VAL A O 1
ATOM 1561 N N . GLU A 1 192 ? 40.207 0.529 5.121 1.00 51.38 192 GLU A N 1
ATOM 1562 C CA . GLU A 1 192 ? 39.766 1.845 5.565 1.00 51.38 192 GLU A CA 1
ATOM 1563 C C . GLU A 1 192 ? 39.494 1.693 7.061 1.00 51.38 192 GLU A C 1
ATOM 1565 O O . GLU A 1 192 ? 38.584 0.969 7.465 1.00 51.38 192 GLU A O 1
ATOM 1570 N N . GLU A 1 193 ? 40.351 2.302 7.886 1.00 50.66 193 GLU A N 1
ATOM 1571 C CA . GLU A 1 193 ? 40.069 2.539 9.298 1.00 50.66 193 GLU A CA 1
ATOM 1572 C C . GLU A 1 193 ? 38.724 3.265 9.369 1.00 50.66 193 GLU A C 1
ATOM 1574 O O . GLU A 1 193 ? 38.645 4.481 9.180 1.00 50.66 193 GLU A O 1
ATOM 1579 N N . ALA A 1 194 ? 37.652 2.498 9.575 1.00 52.00 194 ALA A N 1
ATOM 1580 C CA . ALA A 1 194 ? 36.350 3.035 9.896 1.00 52.00 194 ALA A CA 1
ATOM 1581 C C . ALA A 1 194 ? 36.555 3.914 11.127 1.00 52.00 194 ALA A C 1
ATOM 1583 O O . ALA A 1 194 ? 36.928 3.425 12.195 1.00 52.00 194 ALA A O 1
ATOM 1584 N N . GLN A 1 195 ? 36.385 5.223 10.953 1.00 51.28 195 GLN A N 1
ATOM 1585 C CA . GLN A 1 195 ? 36.305 6.124 12.085 1.00 51.28 195 GLN A CA 1
ATOM 1586 C C . GLN A 1 195 ? 35.100 5.649 12.890 1.00 51.28 195 GLN A C 1
ATOM 1588 O O . GLN A 1 195 ? 33.971 5.740 12.413 1.00 51.28 195 GLN A O 1
ATOM 1593 N N . GLU A 1 196 ? 35.356 5.052 14.053 1.00 57.94 196 GLU A N 1
ATOM 1594 C CA . GLU A 1 196 ? 34.318 4.730 15.021 1.00 57.94 196 GLU A CA 1
ATOM 1595 C C . GLU A 1 196 ? 33.603 6.046 15.337 1.00 57.94 196 GLU A C 1
ATOM 1597 O O . GLU A 1 196 ? 34.131 6.902 16.047 1.00 57.94 196 GLU A O 1
ATOM 1602 N N . GLU A 1 197 ? 32.437 6.266 14.726 1.00 63.41 197 GLU A N 1
ATOM 1603 C CA . GLU A 1 197 ? 31.570 7.367 15.115 1.00 63.41 197 GLU A CA 1
ATOM 1604 C C . GLU A 1 197 ? 31.177 7.108 16.568 1.00 63.41 197 GLU A C 1
ATOM 1606 O O . GLU A 1 197 ? 30.444 6.162 16.867 1.00 63.41 197 GLU A O 1
ATOM 1611 N N . GLU A 1 198 ? 31.719 7.916 17.483 1.00 70.81 198 GLU A N 1
ATOM 1612 C CA . GLU A 1 198 ? 31.337 7.892 18.889 1.00 70.81 198 GLU A CA 1
ATOM 1613 C C . GLU A 1 198 ? 29.826 8.117 18.971 1.00 70.81 198 GLU A C 1
ATOM 1615 O O . GLU A 1 198 ? 29.329 9.230 18.779 1.00 70.81 198 GLU A O 1
ATOM 1620 N N . ILE A 1 199 ? 29.084 7.037 19.225 1.00 73.75 199 ILE A N 1
ATOM 1621 C CA . ILE A 1 199 ? 27.644 7.096 19.444 1.00 73.75 199 ILE A CA 1
ATOM 1622 C C . ILE A 1 199 ? 27.435 8.013 20.654 1.00 73.75 199 ILE A C 1
ATOM 1624 O O . ILE A 1 199 ? 27.944 7.698 21.735 1.00 73.75 199 ILE A O 1
ATOM 1628 N N . PRO A 1 200 ? 26.710 9.138 20.507 1.00 75.50 200 PRO A N 1
ATOM 1629 C CA . PRO A 1 200 ? 26.462 10.032 21.624 1.00 75.50 200 PRO A CA 1
ATOM 1630 C C . PRO A 1 200 ? 25.810 9.254 22.775 1.00 75.50 200 PRO A C 1
ATOM 1632 O O . PRO A 1 200 ? 24.875 8.488 22.512 1.00 75.50 200 PRO A O 1
ATOM 1635 N N . PRO A 1 201 ? 26.271 9.434 24.028 1.00 80.25 201 PRO A N 1
ATOM 1636 C CA . PRO A 1 201 ? 25.721 8.716 25.170 1.00 80.25 201 PRO A CA 1
ATOM 1637 C C . PRO A 1 201 ? 24.225 8.993 25.291 1.00 80.25 201 PRO A C 1
ATOM 1639 O O . PRO A 1 201 ? 23.753 10.119 25.086 1.00 80.25 201 PRO A O 1
ATOM 1642 N N . GLU A 1 202 ? 23.465 7.952 25.602 1.00 81.50 202 GLU A N 1
ATOM 1643 C CA . GLU A 1 202 ? 22.022 8.052 25.715 1.00 81.50 202 GLU A CA 1
ATOM 1644 C C . GLU A 1 202 ? 21.668 8.845 26.982 1.00 81.50 202 GLU A C 1
ATOM 1646 O O . GLU A 1 202 ? 22.384 8.781 27.983 1.00 81.50 202 GLU A O 1
ATOM 1651 N N . PRO A 1 203 ? 20.562 9.612 26.999 1.00 77.12 203 PRO A N 1
ATOM 1652 C CA . PRO A 1 203 ? 20.214 10.431 28.161 1.00 77.12 203 PRO A CA 1
ATOM 1653 C C . PRO A 1 203 ? 20.110 9.638 29.473 1.00 77.12 203 PRO A C 1
ATOM 1655 O O . PRO A 1 203 ? 20.391 10.183 30.538 1.00 77.12 203 PRO A O 1
ATOM 1658 N N . TRP A 1 204 ? 19.744 8.354 29.398 1.00 77.56 204 TRP A N 1
ATOM 1659 C CA . TRP A 1 204 ? 19.681 7.456 30.550 1.00 77.56 204 TRP A CA 1
ATOM 1660 C C . TRP A 1 204 ? 21.038 6.917 31.006 1.00 77.56 204 TRP A C 1
ATOM 1662 O O . TRP A 1 204 ? 21.123 6.460 32.142 1.00 77.56 204 TRP A O 1
ATOM 1672 N N . ASP A 1 205 ? 22.105 7.028 30.210 1.00 78.50 205 ASP A N 1
ATOM 1673 C CA . ASP A 1 205 ? 23.455 6.652 30.651 1.00 78.50 205 ASP A CA 1
ATOM 1674 C C . ASP A 1 205 ? 23.922 7.541 31.812 1.00 78.50 205 ASP A C 1
ATOM 1676 O O . ASP A 1 205 ? 24.632 7.081 32.705 1.00 78.50 205 ASP A O 1
ATOM 1680 N N . LYS A 1 206 ? 23.414 8.783 31.877 1.00 79.69 206 LYS A N 1
ATOM 1681 C CA . LYS A 1 206 ? 23.637 9.699 33.004 1.00 79.69 206 LYS A CA 1
ATOM 1682 C C . LYS A 1 206 ? 23.147 9.105 34.327 1.00 79.69 206 LYS A C 1
ATOM 1684 O O . LYS A 1 206 ? 23.776 9.326 35.348 1.00 79.69 206 LYS A O 1
ATOM 1689 N N . LEU A 1 207 ? 22.076 8.304 34.335 1.00 72.12 207 LEU A N 1
ATOM 1690 C CA . LEU A 1 207 ? 21.528 7.702 35.566 1.00 72.12 207 LEU A CA 1
ATOM 1691 C C . LEU A 1 207 ? 22.422 6.612 36.163 1.00 72.12 207 LEU A C 1
ATOM 1693 O O . LEU A 1 207 ? 22.141 6.116 37.253 1.00 72.12 207 LEU A O 1
ATOM 1697 N N . HIS A 1 208 ? 23.461 6.204 35.437 1.00 70.75 208 HIS A N 1
ATOM 1698 C CA . HIS A 1 208 ? 24.449 5.235 35.891 1.00 70.75 208 HIS A CA 1
ATOM 1699 C C . HIS A 1 208 ? 25.711 5.892 36.455 1.00 70.75 208 HIS A C 1
ATOM 1701 O O . HIS A 1 208 ? 26.585 5.187 36.956 1.00 70.75 208 HIS A O 1
ATOM 1707 N N . GLU A 1 209 ? 25.813 7.221 36.405 1.00 78.06 209 GLU A N 1
ATOM 1708 C CA . GLU A 1 209 ? 26.837 7.948 37.143 1.00 78.06 209 GLU A CA 1
ATOM 1709 C C . GLU A 1 209 ? 26.500 7.868 38.642 1.00 78.06 209 GLU A C 1
ATOM 1711 O O . GLU A 1 209 ? 25.393 8.230 39.040 1.00 78.06 209 GLU A O 1
ATOM 1716 N N . ASP A 1 210 ? 27.440 7.388 39.471 1.00 74.88 210 ASP A N 1
ATOM 1717 C CA . ASP A 1 210 ? 27.341 7.356 40.945 1.00 74.88 210 ASP A CA 1
ATOM 1718 C C . ASP A 1 210 ? 27.355 8.791 41.510 1.00 74.88 210 ASP A C 1
ATOM 1720 O O . ASP A 1 210 ? 28.324 9.267 42.109 1.00 74.88 210 ASP A O 1
ATOM 1724 N N . ARG A 1 211 ? 26.278 9.524 41.244 1.00 83.75 211 ARG A N 1
ATOM 1725 C CA . ARG A 1 211 ? 26.081 10.930 41.563 1.00 83.75 211 ARG A CA 1
ATOM 1726 C C . ARG A 1 211 ? 24.654 11.116 42.062 1.00 83.75 211 ARG A C 1
ATOM 1728 O O . ARG A 1 211 ? 23.705 10.561 41.513 1.00 83.75 211 ARG A O 1
ATOM 1735 N N . ASP A 1 212 ? 24.509 11.971 43.064 1.00 80.94 212 ASP A N 1
ATOM 1736 C CA . ASP A 1 212 ? 23.197 12.418 43.512 1.00 80.94 212 ASP A CA 1
ATOM 1737 C C . ASP A 1 212 ? 22.616 13.396 42.484 1.00 80.94 212 ASP A C 1
ATOM 1739 O O . ASP A 1 212 ? 23.242 14.404 42.141 1.00 80.94 212 ASP A O 1
ATOM 1743 N N . PHE A 1 213 ? 21.418 13.100 41.985 1.00 79.06 213 PHE A N 1
ATOM 1744 C CA . PHE A 1 213 ? 20.686 13.984 41.084 1.00 79.06 213 PHE A CA 1
ATOM 1745 C C . PHE A 1 213 ? 19.717 14.850 41.879 1.00 79.06 213 PHE A C 1
ATOM 1747 O O . PHE A 1 213 ? 19.023 14.368 42.779 1.00 79.06 213 PHE A O 1
ATOM 1754 N N . SER A 1 214 ? 19.626 16.136 41.531 1.00 83.88 214 SER A N 1
ATOM 1755 C CA . SER A 1 214 ? 18.524 16.949 42.047 1.00 83.88 214 SER A CA 1
ATOM 1756 C C . SER A 1 214 ? 17.188 16.461 41.455 1.00 83.88 214 SER A C 1
ATOM 1758 O O . SER A 1 214 ? 17.166 15.901 40.352 1.00 83.88 214 SER A O 1
ATOM 1760 N N . PRO A 1 215 ? 16.048 16.694 42.130 1.00 77.62 215 PRO A N 1
ATOM 1761 C CA . PRO A 1 215 ? 14.734 16.373 41.572 1.00 77.62 215 PRO A CA 1
ATOM 1762 C C . PRO A 1 215 ? 14.497 16.976 40.177 1.00 77.62 215 PRO A C 1
ATOM 1764 O O . PRO A 1 215 ? 13.895 16.339 39.316 1.00 77.62 215 PRO A O 1
ATOM 1767 N N . GLU A 1 216 ? 14.991 18.190 39.930 1.00 79.19 216 GLU A N 1
ATOM 1768 C CA . GLU A 1 216 ? 14.898 18.868 38.635 1.00 79.19 216 GLU A CA 1
ATOM 1769 C C . GLU A 1 216 ? 15.759 18.191 37.562 1.00 79.19 216 GLU A C 1
ATOM 1771 O O . GLU A 1 216 ? 15.313 18.046 36.424 1.00 79.19 216 GLU A O 1
ATOM 1776 N N . GLU A 1 217 ? 16.965 17.743 37.921 1.00 82.12 217 GLU A N 1
ATOM 1777 C CA . GLU A 1 217 ? 17.852 17.015 37.007 1.00 82.12 217 GLU A CA 1
ATOM 1778 C C . GLU A 1 217 ? 17.254 15.666 36.603 1.00 82.12 217 GLU A C 1
ATOM 1780 O O . GLU A 1 217 ? 17.276 15.311 35.425 1.00 82.12 217 GLU A O 1
ATOM 1785 N N . LEU A 1 218 ? 16.640 14.948 37.548 1.00 78.19 218 LEU A N 1
ATOM 1786 C CA . LEU A 1 218 ? 15.926 13.703 37.257 1.00 78.19 218 LEU A CA 1
ATOM 1787 C C . LEU A 1 218 ? 14.765 13.923 36.296 1.00 78.19 218 LEU A C 1
ATOM 1789 O O . LEU A 1 218 ? 14.605 13.167 35.341 1.00 78.19 218 LEU A O 1
ATOM 1793 N N . LEU A 1 219 ? 13.957 14.960 36.522 1.00 78.06 219 LEU A N 1
ATOM 1794 C CA . LEU A 1 219 ? 12.835 15.272 35.640 1.00 78.06 219 LEU A CA 1
ATOM 1795 C C . LEU A 1 219 ? 13.301 15.584 34.216 1.00 78.06 219 LEU A C 1
ATOM 1797 O O . LEU A 1 219 ? 12.654 15.144 33.262 1.00 78.06 219 LEU A O 1
ATOM 1801 N N . GLU A 1 220 ? 14.421 16.292 34.062 1.00 84.38 220 GLU A N 1
ATOM 1802 C CA . GLU A 1 220 ? 14.972 16.580 32.739 1.00 84.38 220 GLU A CA 1
ATOM 1803 C C . GLU A 1 220 ? 15.533 15.314 32.076 1.00 84.38 220 GLU A C 1
ATOM 1805 O O . GLU A 1 220 ? 15.229 15.068 30.912 1.00 84.38 220 GLU A O 1
ATOM 1810 N N . ILE A 1 221 ? 16.230 14.439 32.811 1.00 82.44 221 ILE A N 1
ATOM 1811 C CA . ILE A 1 221 ? 16.707 13.154 32.271 1.00 82.44 221 ILE A CA 1
ATOM 1812 C C . ILE A 1 221 ? 15.535 12.265 31.831 1.00 82.44 221 ILE A C 1
ATOM 1814 O O . ILE A 1 221 ? 15.572 11.678 30.745 1.00 82.44 221 ILE A O 1
ATOM 1818 N N . ILE A 1 222 ? 14.467 12.181 32.631 1.00 80.06 222 ILE A N 1
ATOM 1819 C CA . ILE A 1 222 ? 13.256 11.420 32.289 1.00 80.06 222 ILE A CA 1
ATOM 1820 C C . ILE A 1 222 ? 12.615 11.991 31.020 1.00 80.06 222 ILE A C 1
ATOM 1822 O O . ILE A 1 222 ? 12.195 11.241 30.133 1.00 80.06 222 ILE A O 1
ATOM 1826 N N . ARG A 1 223 ? 12.552 13.321 30.908 1.00 83.31 223 ARG A N 1
ATOM 1827 C CA . ARG A 1 223 ? 12.007 14.015 29.742 1.00 83.31 223 ARG A CA 1
ATOM 1828 C C . ARG A 1 223 ? 12.846 13.768 28.488 1.00 83.31 223 ARG A C 1
ATOM 1830 O O . ARG A 1 223 ? 12.273 13.403 27.462 1.00 83.31 223 ARG A O 1
ATOM 1837 N N . GLU A 1 224 ? 14.167 13.923 28.562 1.00 85.25 224 GLU A N 1
ATOM 1838 C CA . GLU A 1 224 ? 15.097 13.651 27.456 1.00 85.25 224 GLU A CA 1
ATOM 1839 C C . GLU A 1 224 ? 14.991 12.187 27.001 1.00 85.25 224 GLU A C 1
ATOM 1841 O O . GLU A 1 224 ? 14.819 11.913 25.812 1.00 85.25 224 GLU A O 1
ATOM 1846 N N . SER A 1 225 ? 14.984 11.250 27.954 1.00 80.56 225 SER A N 1
ATOM 1847 C CA . SER A 1 225 ? 14.840 9.811 27.697 1.00 80.56 225 SER A CA 1
ATOM 1848 C C . SER A 1 225 ? 13.508 9.482 27.023 1.00 80.56 225 SER A C 1
ATOM 1850 O O . SER A 1 225 ? 13.457 8.709 26.068 1.00 80.56 225 SER A O 1
ATOM 1852 N N . THR A 1 226 ? 12.425 10.119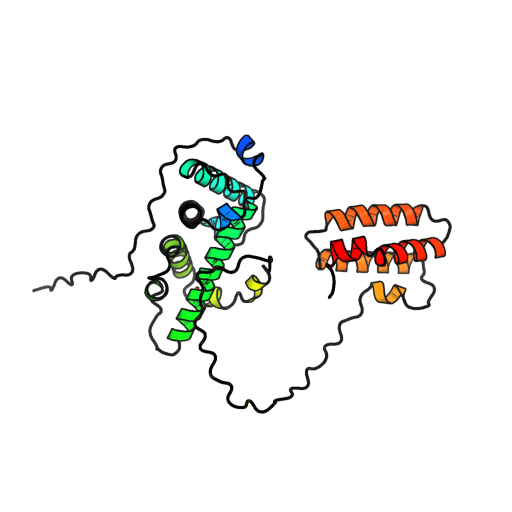 27.474 1.00 79.56 226 THR A N 1
ATOM 1853 C CA . THR A 1 226 ? 11.093 9.979 26.876 1.00 79.56 226 THR A CA 1
ATOM 1854 C C . THR A 1 226 ? 11.086 10.458 25.426 1.00 79.56 226 THR A C 1
ATOM 1856 O O . THR A 1 226 ? 10.582 9.758 24.551 1.00 79.56 226 THR A O 1
ATOM 1859 N N . ILE A 1 227 ? 11.662 11.629 25.142 1.00 81.19 227 ILE A N 1
ATOM 1860 C CA . ILE A 1 227 ? 11.723 12.175 23.778 1.00 81.19 227 ILE A CA 1
ATOM 1861 C C . ILE A 1 227 ? 12.507 11.232 22.859 1.00 81.19 227 ILE A C 1
ATOM 1863 O O . ILE A 1 227 ? 12.015 10.900 21.779 1.00 81.19 227 ILE A O 1
ATOM 1867 N N . ALA A 1 228 ? 13.672 10.756 23.302 1.00 81.12 228 ALA A N 1
ATOM 1868 C CA . ALA A 1 228 ? 14.490 9.814 22.541 1.00 81.12 228 ALA A CA 1
ATOM 1869 C C . ALA A 1 228 ? 13.743 8.494 22.259 1.00 81.12 228 ALA A C 1
ATOM 1871 O O . ALA A 1 228 ? 13.773 7.982 21.138 1.00 81.12 228 ALA A O 1
ATOM 1872 N N . LEU A 1 229 ? 12.999 7.979 23.245 1.00 78.25 229 LEU A N 1
ATOM 1873 C CA . LEU A 1 229 ? 12.141 6.799 23.100 1.00 78.25 229 LEU A CA 1
ATOM 1874 C C . LEU A 1 229 ? 11.040 6.994 22.051 1.00 78.25 229 LEU A C 1
ATOM 1876 O O . LEU A 1 229 ? 10.851 6.133 21.191 1.00 78.25 229 LEU A O 1
ATOM 1880 N N . PHE A 1 230 ? 10.333 8.126 22.093 1.00 80.50 230 PHE A N 1
ATOM 1881 C CA . PHE A 1 230 ? 9.288 8.448 21.116 1.00 80.50 230 PHE A CA 1
ATOM 1882 C C . PHE A 1 230 ? 9.844 8.619 19.700 1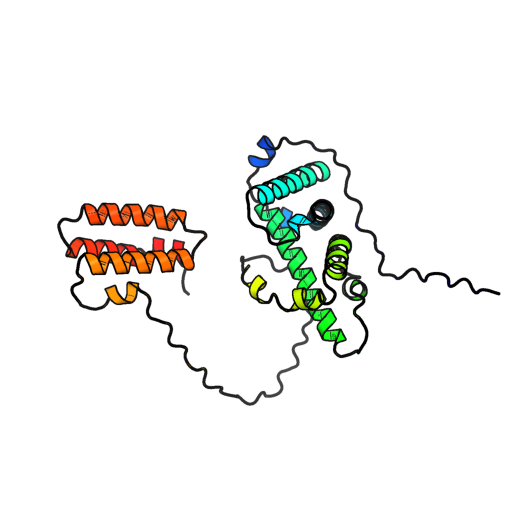.00 80.50 230 PHE A C 1
ATOM 1884 O O . PHE A 1 230 ? 9.193 8.205 18.742 1.00 80.50 230 PHE A O 1
ATOM 1891 N N . GLN A 1 231 ? 11.028 9.221 19.564 1.00 79.62 231 GLN A N 1
ATOM 1892 C CA . GLN A 1 231 ? 11.684 9.407 18.269 1.00 79.62 231 GLN A CA 1
ATOM 1893 C C . GLN A 1 231 ? 12.088 8.074 17.639 1.00 79.62 231 GLN A C 1
ATOM 1895 O O . GLN A 1 231 ? 11.903 7.896 16.439 1.00 79.62 231 GLN A O 1
ATOM 1900 N N . ARG A 1 232 ? 12.589 7.127 18.442 1.00 78.50 232 ARG A N 1
ATOM 1901 C CA . ARG A 1 232 ? 12.980 5.798 17.954 1.00 78.50 232 ARG A CA 1
ATOM 1902 C C . ARG A 1 232 ? 11.792 4.881 17.683 1.00 78.50 232 ARG A C 1
ATOM 1904 O O . ARG A 1 232 ? 11.836 4.108 16.735 1.00 78.50 232 ARG A O 1
ATOM 1911 N N . ASN A 1 233 ? 10.731 4.972 18.486 1.00 80.25 233 ASN A N 1
ATOM 1912 C CA . ASN A 1 233 ? 9.616 4.022 18.450 1.00 80.25 233 ASN A CA 1
ATOM 1913 C C . ASN A 1 233 ? 8.247 4.719 18.327 1.00 80.25 233 ASN A C 1
ATOM 1915 O O . ASN A 1 233 ? 7.384 4.556 19.198 1.00 80.25 233 ASN A O 1
ATOM 1919 N N . PRO A 1 234 ? 7.979 5.462 17.233 1.00 76.88 234 PRO A N 1
ATOM 1920 C CA . PRO A 1 234 ? 6.743 6.237 17.089 1.00 76.88 234 PRO A CA 1
ATOM 1921 C C . PRO A 1 234 ? 5.476 5.363 17.076 1.00 76.88 234 PRO A C 1
ATOM 1923 O O . PRO A 1 234 ? 4.391 5.827 17.426 1.00 76.88 234 PRO A O 1
ATOM 1926 N N . HIS A 1 235 ? 5.594 4.085 16.709 1.00 74.12 235 HIS A N 1
ATOM 1927 C CA . HIS A 1 235 ? 4.476 3.137 16.684 1.00 74.12 235 HIS A CA 1
ATOM 1928 C C . HIS A 1 235 ? 4.041 2.654 18.078 1.00 74.12 235 HIS A C 1
ATOM 1930 O O . HIS A 1 235 ? 2.882 2.276 18.243 1.00 74.12 235 HIS A O 1
ATOM 1936 N N . HIS A 1 236 ? 4.919 2.753 19.081 1.00 78.12 236 HIS A N 1
ATOM 1937 C CA . HIS A 1 236 ? 4.653 2.377 20.476 1.00 78.12 236 HIS A CA 1
ATOM 1938 C C . HIS A 1 236 ? 4.296 3.582 21.357 1.00 78.12 236 HIS A C 1
ATOM 1940 O O . HIS A 1 236 ? 4.215 3.469 22.577 1.00 78.12 236 HIS A O 1
ATOM 1946 N N . ALA A 1 237 ? 4.018 4.738 20.745 1.00 76.19 237 ALA A N 1
ATOM 1947 C CA . ALA A 1 237 ? 3.723 6.000 21.421 1.00 76.19 237 ALA A CA 1
ATOM 1948 C C . ALA A 1 237 ? 2.697 5.876 22.564 1.00 76.19 237 ALA A C 1
ATOM 1950 O O . ALA A 1 237 ? 2.861 6.470 23.628 1.00 76.19 237 ALA A O 1
ATOM 1951 N N . ARG A 1 238 ? 1.641 5.084 22.351 1.00 76.06 238 ARG A N 1
ATOM 1952 C CA . ARG A 1 238 ? 0.586 4.871 23.346 1.00 76.06 238 ARG A CA 1
ATOM 1953 C C . ARG A 1 238 ? 1.061 4.041 24.539 1.00 76.06 238 ARG A C 1
ATOM 1955 O O . ARG A 1 238 ? 0.740 4.385 25.669 1.00 76.06 238 ARG A O 1
ATOM 1962 N N . GLU A 1 239 ? 1.808 2.973 24.286 1.00 78.88 239 GLU A N 1
ATOM 1963 C CA . GLU A 1 239 ? 2.337 2.085 25.327 1.00 78.88 239 GLU A CA 1
ATOM 1964 C C . GLU A 1 239 ? 3.383 2.828 26.161 1.00 78.88 239 GLU A C 1
ATOM 1966 O O . GLU A 1 239 ? 3.278 2.861 27.382 1.00 78.88 239 GLU A O 1
ATOM 1971 N N . ILE A 1 240 ? 4.295 3.553 25.499 1.00 78.19 240 ILE A N 1
ATOM 1972 C CA . ILE A 1 240 ? 5.265 4.447 26.149 1.00 78.19 240 ILE A CA 1
ATOM 1973 C C . ILE A 1 240 ? 4.540 5.447 27.063 1.00 78.19 240 ILE A C 1
ATOM 1975 O O . ILE A 1 240 ? 4.921 5.617 28.219 1.00 78.19 240 ILE A O 1
ATOM 1979 N N . GLN A 1 241 ? 3.462 6.076 26.585 1.00 78.94 241 GLN A N 1
ATOM 1980 C CA . GLN A 1 241 ? 2.695 7.040 27.375 1.00 78.94 241 GLN A CA 1
ATOM 1981 C C . GLN A 1 241 ? 1.994 6.404 28.589 1.00 78.94 241 GLN A C 1
ATOM 1983 O O . GLN A 1 241 ? 2.072 6.953 29.688 1.00 78.94 241 GLN A O 1
ATOM 1988 N N . GLU A 1 242 ? 1.311 5.268 28.415 1.00 78.94 242 GLU A N 1
ATOM 1989 C CA . GLU A 1 242 ? 0.604 4.565 29.499 1.00 78.94 242 GLU A CA 1
ATOM 1990 C C . GLU A 1 242 ? 1.581 4.111 30.599 1.00 78.94 242 GLU A C 1
ATOM 1992 O O . GLU A 1 242 ? 1.317 4.269 31.800 1.00 78.94 242 GLU A O 1
ATOM 1997 N N . THR A 1 243 ? 2.756 3.631 30.200 1.00 75.38 243 THR A N 1
ATOM 1998 C CA . THR A 1 243 ? 3.791 3.209 31.137 1.00 75.38 243 THR A CA 1
ATOM 1999 C C . THR A 1 243 ? 4.433 4.395 31.854 1.00 75.38 243 THR A C 1
ATOM 2001 O O . THR A 1 243 ? 4.561 4.359 33.077 1.00 75.38 243 THR A O 1
ATOM 2004 N N . LEU A 1 244 ? 4.745 5.487 31.149 1.00 77.50 244 LEU A N 1
ATOM 2005 C CA . LEU A 1 244 ? 5.256 6.708 31.780 1.00 77.50 244 LEU A CA 1
ATOM 2006 C C . LEU A 1 244 ? 4.265 7.281 32.793 1.00 77.50 244 LEU A C 1
ATOM 2008 O O . LEU A 1 244 ? 4.667 7.645 33.893 1.00 77.50 244 LEU A O 1
ATOM 2012 N N . CYS A 1 245 ? 2.964 7.306 32.485 1.00 77.06 245 CYS A N 1
ATOM 2013 C CA . CYS A 1 245 ? 1.942 7.721 33.449 1.00 77.06 245 CYS A CA 1
ATOM 2014 C C . CYS A 1 245 ? 1.969 6.865 34.726 1.00 77.06 245 CYS A C 1
ATOM 2016 O O . CYS A 1 245 ? 1.819 7.396 35.829 1.00 77.06 245 CYS A O 1
ATOM 2018 N N . THR A 1 246 ? 2.196 5.558 34.589 1.00 77.56 246 THR A N 1
ATOM 2019 C CA . THR A 1 246 ? 2.329 4.644 35.732 1.00 77.56 246 THR A CA 1
ATOM 2020 C C . THR A 1 246 ? 3.580 4.958 36.551 1.00 77.56 246 THR A C 1
ATOM 2022 O O . THR A 1 246 ? 3.498 5.072 37.773 1.00 77.56 246 THR A O 1
ATOM 2025 N N . VAL A 1 247 ? 4.719 5.161 35.886 1.00 74.69 247 VAL A N 1
ATOM 2026 C CA . VAL A 1 247 ? 5.993 5.514 36.529 1.00 74.69 247 VAL A CA 1
ATOM 2027 C C . VAL A 1 247 ? 5.879 6.848 37.263 1.00 74.69 247 VAL A C 1
ATOM 2029 O O . VAL A 1 247 ? 6.169 6.903 38.450 1.00 74.69 247 VAL A O 1
ATOM 2032 N N . PHE A 1 248 ? 5.353 7.897 36.626 1.00 76.25 248 PHE A N 1
ATOM 2033 C CA . PHE A 1 248 ? 5.142 9.199 37.269 1.00 76.25 248 PHE A CA 1
ATOM 2034 C C . PHE A 1 248 ? 4.190 9.127 38.464 1.00 76.25 248 PHE A C 1
ATOM 2036 O O . PHE A 1 248 ? 4.392 9.838 39.446 1.00 76.25 248 PHE A O 1
ATOM 2043 N N . THR A 1 249 ? 3.169 8.267 38.410 1.00 76.88 249 THR A N 1
ATOM 2044 C CA . THR A 1 249 ? 2.269 8.057 39.553 1.00 76.88 249 THR A CA 1
ATOM 2045 C C . THR A 1 249 ? 3.022 7.428 40.722 1.00 76.88 249 THR A C 1
ATOM 2047 O O . THR A 1 249 ? 2.938 7.946 41.831 1.00 76.88 249 THR A O 1
ATOM 2050 N N . LYS A 1 250 ? 3.831 6.391 40.462 1.00 76.69 250 LYS A N 1
ATOM 2051 C CA . LYS A 1 250 ? 4.666 5.741 41.484 1.00 76.69 250 LYS A CA 1
ATOM 2052 C C . LYS A 1 250 ? 5.741 6.676 42.046 1.00 76.69 250 LYS A C 1
ATOM 2054 O O . LYS A 1 250 ? 5.959 6.677 43.247 1.00 76.69 250 LYS A O 1
ATOM 2059 N N . ILE A 1 251 ? 6.366 7.501 41.204 1.00 73.06 251 ILE A N 1
ATOM 2060 C CA . ILE A 1 251 ? 7.335 8.524 41.632 1.00 73.06 251 ILE A CA 1
ATOM 2061 C C . ILE A 1 251 ? 6.655 9.562 42.529 1.00 73.06 251 ILE A C 1
ATOM 2063 O O . ILE A 1 251 ? 7.203 9.954 43.549 1.00 73.06 251 ILE A O 1
ATOM 2067 N N . ARG A 1 252 ? 5.434 9.991 42.189 1.00 74.38 252 ARG A N 1
ATOM 2068 C CA . ARG A 1 252 ? 4.676 10.947 43.010 1.00 74.38 252 ARG A CA 1
ATOM 2069 C C . ARG A 1 252 ? 4.253 10.366 44.365 1.00 74.38 252 ARG A C 1
ATOM 2071 O O . ARG A 1 252 ? 4.011 11.126 45.295 1.00 74.38 252 ARG A O 1
ATOM 2078 N N . GLU A 1 253 ? 4.102 9.049 44.443 1.00 78.31 253 GLU A N 1
ATOM 2079 C CA . GLU A 1 253 ? 3.773 8.308 45.666 1.00 78.31 253 GLU A CA 1
ATOM 2080 C C . GLU A 1 253 ? 5.016 7.896 46.468 1.00 78.31 253 GLU A C 1
ATOM 2082 O O . GLU A 1 253 ? 4.872 7.406 47.585 1.00 78.31 253 GLU A O 1
ATOM 2087 N N . ALA A 1 254 ? 6.220 8.081 45.921 1.00 79.56 254 ALA A N 1
ATOM 2088 C CA . ALA A 1 254 ? 7.460 7.767 46.609 1.00 79.56 254 ALA A CA 1
ATOM 2089 C C . ALA A 1 254 ? 7.769 8.835 47.668 1.00 79.56 254 ALA A C 1
ATOM 2091 O O . ALA A 1 254 ? 7.847 10.027 47.372 1.00 79.56 254 ALA A O 1
ATOM 2092 N N . ASP A 1 255 ? 7.993 8.390 48.905 1.00 76.06 255 ASP A N 1
ATOM 2093 C CA . ASP A 1 255 ? 8.327 9.268 50.032 1.00 76.06 255 ASP A CA 1
ATOM 2094 C C . ASP A 1 255 ? 9.817 9.678 50.043 1.00 76.06 255 ASP A C 1
ATOM 2096 O O . ASP A 1 255 ? 10.217 10.547 50.821 1.00 76.06 255 ASP A O 1
ATOM 2100 N N . SER A 1 256 ? 10.647 9.069 49.181 1.00 80.75 256 SER A N 1
ATOM 2101 C CA . SER A 1 256 ? 12.092 9.308 49.080 1.00 80.75 256 SER A CA 1
ATOM 2102 C C . SER A 1 256 ? 12.588 9.401 47.629 1.00 80.75 256 SER A C 1
ATOM 2104 O O . SER A 1 256 ? 12.077 8.746 46.716 1.00 80.75 256 SER A O 1
ATOM 2106 N N . ILE A 1 257 ? 13.647 10.189 47.426 1.00 70.50 257 ILE A N 1
ATOM 2107 C CA . ILE A 1 257 ? 14.379 10.290 46.152 1.00 70.50 257 ILE A CA 1
ATOM 2108 C C . ILE A 1 257 ? 15.041 8.948 45.801 1.00 70.50 257 ILE A C 1
ATOM 2110 O O . ILE A 1 257 ? 15.028 8.550 44.637 1.00 70.50 257 ILE A O 1
ATOM 2114 N N . ASP A 1 258 ? 15.515 8.196 46.798 1.00 72.69 258 ASP A N 1
ATOM 2115 C CA . ASP A 1 258 ? 16.107 6.866 46.590 1.00 72.69 258 ASP A CA 1
ATOM 2116 C C . ASP A 1 258 ? 15.087 5.870 46.016 1.00 72.69 258 ASP A C 1
ATOM 2118 O O . ASP A 1 258 ? 15.401 5.069 45.132 1.00 72.69 258 ASP A O 1
ATOM 2122 N N . ASP A 1 259 ? 13.832 5.963 46.466 1.00 74.81 259 ASP A N 1
ATOM 2123 C CA . ASP A 1 259 ? 12.734 5.148 45.941 1.00 74.81 259 ASP A CA 1
ATOM 2124 C C . ASP A 1 259 ? 12.386 5.555 44.503 1.00 74.81 25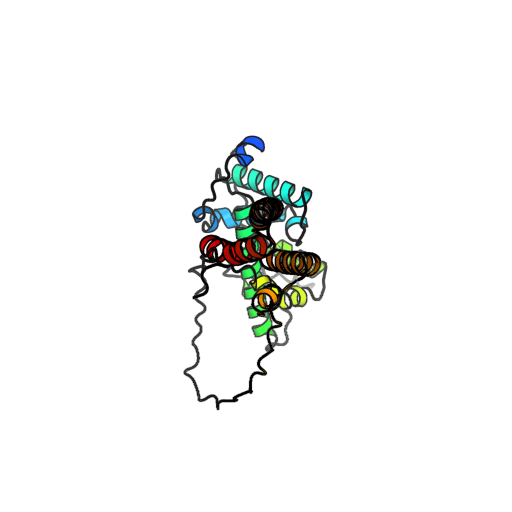9 ASP A C 1
ATOM 2126 O O . ASP A 1 259 ? 12.089 4.700 43.671 1.00 74.81 259 ASP A O 1
ATOM 2130 N N . THR A 1 260 ? 12.500 6.846 44.175 1.00 70.69 260 THR A N 1
ATOM 2131 C CA . THR A 1 260 ? 12.324 7.368 42.810 1.00 70.69 260 THR A CA 1
ATOM 2132 C C . THR A 1 260 ? 13.412 6.857 41.862 1.00 70.69 260 THR A C 1
ATOM 2134 O O . THR A 1 260 ? 13.090 6.361 40.779 1.00 70.69 260 THR A O 1
ATOM 2137 N N . HIS A 1 261 ? 14.686 6.911 42.276 1.00 67.81 261 HIS A N 1
ATOM 2138 C CA . HIS A 1 261 ? 15.817 6.349 41.524 1.00 67.81 261 HIS A CA 1
ATOM 2139 C C . HIS A 1 261 ? 15.617 4.859 41.258 1.00 67.81 261 HIS A C 1
ATOM 2141 O O . HIS A 1 261 ? 15.773 4.395 40.128 1.00 67.81 261 HIS A O 1
ATOM 2147 N N . LYS A 1 262 ? 15.226 4.110 42.293 1.00 76.38 262 LYS A N 1
ATOM 2148 C CA . LYS A 1 262 ? 14.997 2.672 42.190 1.00 76.38 262 LYS A CA 1
ATOM 2149 C C . LYS A 1 262 ? 13.828 2.344 41.266 1.00 76.38 262 LYS A C 1
ATOM 2151 O O . LYS A 1 262 ? 13.983 1.507 40.389 1.00 76.38 262 LYS A O 1
ATOM 2156 N N . LEU A 1 263 ? 12.691 3.028 41.400 1.00 75.31 263 LEU A N 1
ATOM 2157 C CA . LEU A 1 263 ? 11.514 2.814 40.552 1.00 75.31 263 LEU A CA 1
ATOM 2158 C C . LEU A 1 263 ? 11.790 3.115 39.076 1.00 75.31 263 LEU A C 1
ATOM 2160 O O . LEU A 1 263 ? 11.305 2.393 38.206 1.00 75.31 263 LEU A O 1
ATOM 2164 N N . PHE A 1 264 ? 12.564 4.165 38.788 1.00 68.06 264 PHE A N 1
ATOM 2165 C CA . PHE A 1 264 ? 12.926 4.512 37.416 1.00 68.06 264 PHE A CA 1
ATOM 2166 C C . PHE A 1 264 ? 13.993 3.569 36.840 1.00 68.06 264 PHE A C 1
ATOM 2168 O O . PHE A 1 264 ? 13.872 3.117 35.702 1.00 68.06 264 PHE A O 1
ATOM 2175 N N . GLY A 1 265 ? 15.000 3.206 37.638 1.00 69.25 265 GLY A N 1
ATOM 2176 C CA . GLY A 1 265 ? 16.007 2.214 37.262 1.00 69.25 265 GLY A CA 1
ATOM 2177 C C . GLY A 1 265 ? 15.401 0.830 37.019 1.00 69.25 265 GLY A C 1
ATOM 2178 O O . GLY A 1 265 ? 15.729 0.187 36.025 1.00 69.25 265 GLY A O 1
ATOM 2179 N N . ASP A 1 266 ? 14.472 0.398 37.873 1.00 73.62 266 ASP A N 1
ATOM 2180 C CA . ASP A 1 266 ? 13.731 -0.856 37.720 1.00 73.62 266 ASP A CA 1
ATOM 2181 C C . ASP A 1 266 ? 12.820 -0.817 36.481 1.00 73.62 266 ASP A C 1
ATOM 2183 O O . ASP A 1 266 ? 12.719 -1.820 35.783 1.00 73.62 266 ASP A O 1
ATOM 2187 N N . TRP A 1 267 ? 12.232 0.339 36.145 1.00 71.88 267 TRP A N 1
ATOM 2188 C CA . TRP A 1 267 ? 11.455 0.523 34.912 1.00 71.88 267 TRP A CA 1
ATOM 2189 C C . TRP A 1 267 ? 12.304 0.371 33.642 1.00 71.88 267 TRP A C 1
ATOM 2191 O O . TRP A 1 267 ? 11.907 -0.340 32.721 1.00 71.88 267 TRP A O 1
ATOM 2201 N N . ILE A 1 268 ? 13.493 0.985 33.597 1.00 64.69 268 ILE A N 1
ATOM 2202 C CA . ILE A 1 268 ? 14.435 0.815 32.474 1.00 64.69 268 ILE A CA 1
ATOM 2203 C C . ILE A 1 268 ? 14.896 -0.648 32.365 1.00 64.69 268 ILE A C 1
ATOM 2205 O O . ILE A 1 268 ? 15.111 -1.159 31.263 1.00 64.69 268 ILE A O 1
ATOM 2209 N N . ARG A 1 269 ? 15.062 -1.323 33.510 1.00 63.97 269 ARG A N 1
ATOM 2210 C CA . ARG A 1 269 ? 15.507 -2.721 33.605 1.00 63.97 269 ARG A CA 1
ATOM 2211 C C . ARG A 1 269 ? 14.411 -3.741 33.362 1.00 63.97 269 ARG A C 1
ATOM 2213 O O . ARG A 1 269 ? 14.753 -4.910 33.210 1.00 63.97 269 ARG A O 1
ATOM 2220 N N . GLU A 1 270 ? 13.141 -3.345 33.366 1.00 71.25 270 GLU A N 1
ATOM 2221 C CA . GLU A 1 270 ? 12.034 -4.270 33.165 1.00 71.25 270 GLU A CA 1
ATOM 2222 C C . GLU A 1 270 ? 12.157 -4.838 31.746 1.00 71.25 270 GLU A C 1
ATOM 2224 O O . GLU A 1 270 ? 11.812 -4.214 30.743 1.00 71.25 270 GLU A O 1
ATOM 2229 N N . GLU A 1 271 ? 12.756 -6.024 31.673 1.00 53.06 271 GLU A N 1
ATOM 2230 C CA . GLU A 1 271 ? 13.209 -6.675 30.445 1.00 53.06 271 GLU A CA 1
ATOM 2231 C C . GLU A 1 271 ? 12.035 -6.909 29.493 1.00 53.06 271 GLU A C 1
ATOM 2233 O O . GLU A 1 271 ? 12.186 -6.799 28.286 1.00 53.06 271 GLU A O 1
ATOM 2238 N N . GLU A 1 272 ? 10.825 -7.053 30.037 1.00 55.22 272 GLU A N 1
ATOM 2239 C CA . GLU A 1 272 ? 9.573 -7.123 29.286 1.00 55.22 272 GLU A CA 1
ATOM 2240 C C . GLU A 1 272 ? 9.229 -5.810 28.555 1.00 55.22 272 GLU A C 1
ATOM 2242 O O . GLU A 1 272 ? 8.713 -5.846 27.441 1.00 55.22 272 GLU A O 1
ATOM 2247 N N . ILE A 1 273 ? 9.526 -4.642 29.136 1.00 61.47 273 ILE A N 1
ATOM 2248 C CA . ILE A 1 273 ? 9.365 -3.335 28.476 1.00 61.47 273 ILE A CA 1
ATOM 2249 C C . ILE A 1 273 ? 10.474 -3.148 27.450 1.00 61.47 273 ILE A C 1
ATOM 2251 O O . ILE A 1 273 ? 10.220 -2.681 26.339 1.00 61.47 273 ILE A O 1
ATOM 2255 N N . ARG A 1 274 ? 11.698 -3.554 27.800 1.00 60.41 274 ARG A N 1
ATOM 2256 C CA . ARG A 1 274 ? 12.846 -3.433 26.909 1.00 60.41 274 ARG A CA 1
ATOM 2257 C C . ARG A 1 274 ? 12.678 -4.305 25.660 1.00 60.41 274 ARG A C 1
ATOM 2259 O O . ARG A 1 274 ? 12.863 -3.816 24.553 1.00 60.41 274 ARG A O 1
ATOM 2266 N N . GLU A 1 275 ? 12.232 -5.545 25.821 1.00 62.78 275 GLU A N 1
ATOM 2267 C CA . GLU A 1 275 ? 11.907 -6.461 24.724 1.00 62.78 275 GLU A CA 1
ATOM 2268 C C . GLU A 1 275 ? 10.678 -6.001 23.930 1.00 62.78 275 GLU A C 1
ATOM 2270 O O . GLU A 1 275 ? 10.691 -6.081 22.702 1.00 62.78 275 GLU A O 1
ATOM 2275 N N . ARG A 1 276 ? 9.635 -5.475 24.593 1.00 58.75 276 ARG A N 1
ATOM 2276 C CA . ARG A 1 276 ? 8.437 -4.957 23.905 1.00 58.75 276 ARG A CA 1
ATOM 2277 C C . ARG A 1 276 ? 8.701 -3.703 23.081 1.00 58.75 276 ARG A C 1
ATOM 2279 O O . ARG A 1 276 ? 8.077 -3.550 22.037 1.00 58.75 276 ARG A O 1
ATOM 2286 N N . ILE A 1 277 ? 9.564 -2.805 23.557 1.00 58.03 277 ILE A N 1
ATOM 2287 C CA . ILE A 1 277 ? 9.790 -1.491 22.938 1.00 58.03 277 ILE A CA 1
ATOM 2288 C C . ILE A 1 277 ? 11.005 -1.498 22.008 1.00 58.03 277 ILE A C 1
ATOM 2290 O O . ILE A 1 277 ? 10.967 -0.843 20.973 1.00 58.03 277 ILE A O 1
ATOM 2294 N N . PHE A 1 278 ? 12.079 -2.210 22.354 1.00 58.31 278 PHE A N 1
ATOM 2295 C CA . PHE A 1 278 ? 13.331 -2.189 21.589 1.00 58.31 278 PHE A CA 1
ATOM 2296 C C . PHE A 1 278 ? 13.598 -3.471 20.793 1.00 58.31 278 PHE A C 1
ATOM 2298 O O . PHE A 1 278 ? 14.557 -3.503 20.023 1.00 58.31 278 PHE A O 1
ATOM 2305 N N . GLY A 1 279 ? 12.770 -4.510 20.956 1.00 53.44 279 GLY A N 1
ATOM 2306 C CA . GLY A 1 279 ? 13.045 -5.840 20.417 1.00 53.44 279 GLY A CA 1
ATOM 2307 C C . GLY A 1 279 ? 14.246 -6.499 21.104 1.00 53.44 279 GLY A C 1
ATOM 2308 O O . GLY A 1 279 ? 15.117 -5.842 21.676 1.00 53.44 279 GLY A O 1
ATOM 2309 N N . THR A 1 280 ? 14.316 -7.829 21.075 1.00 47.03 280 THR A N 1
ATOM 2310 C CA . THR A 1 280 ? 15.500 -8.561 21.549 1.00 47.03 280 THR A CA 1
ATOM 2311 C C . THR A 1 280 ? 16.731 -8.132 20.746 1.00 47.03 280 THR A C 1
ATOM 2313 O O . THR A 1 280 ? 16.868 -8.534 19.590 1.00 47.03 280 THR A O 1
ATOM 2316 N N . ARG A 1 281 ? 17.648 -7.361 21.350 1.00 46.06 281 ARG A N 1
ATOM 2317 C CA . ARG A 1 281 ? 19.033 -7.270 20.862 1.00 46.06 281 ARG A CA 1
ATOM 2318 C C . ARG A 1 281 ? 19.646 -8.666 21.000 1.00 46.06 281 ARG A C 1
ATOM 2320 O O . ARG A 1 281 ? 19.883 -9.115 22.119 1.00 46.06 281 ARG A O 1
ATOM 2327 N N . ARG A 1 282 ? 19.830 -9.363 19.878 1.00 38.88 282 ARG A N 1
ATOM 2328 C CA . ARG A 1 282 ? 20.790 -10.468 19.786 1.00 38.88 282 ARG A CA 1
ATOM 2329 C C . ARG A 1 282 ? 22.171 -9.915 19.498 1.00 38.88 282 ARG A C 1
ATOM 2331 O O . ARG A 1 282 ? 22.235 -8.928 18.734 1.00 38.88 282 ARG A O 1
#